Protein AF-A0A177QBX1-F1 (afdb_monomer_lite)

Foldseek 3Di:
DVVVVVVVPDDPVNVVVVVVVVQQVVLVVLLVVLLVLQVCCVPPDDVCCQPPVCVVVVHHSVLSVLSPLLSVPVVNNVVSNFAASDSLQSSLLSVQLVLLCVQQNDVRSVVVSVVVVVVHGRPDDNVNCPVVSVVSVVVSLLVVLVVVLVVVCVVLVADADDFDQLPWADELVCLLVNQYAWLFEEEEDDVVQLVVLPDPPRALQNLLVLRVLLSRHGDQRNHKRKYKYKAWPVSPVSSCSNCVSNPFAWDDKADDDDPDPDDDDRDGAIIMTMTIDYDDPVPPDPPVDDQDPDDNSSVVVSPVPTDPDYEYECDPGGDGRYNYYYSVVD

Sequence (330 aa):
MAHAVALKSKGIEYHIAEIQKAHNRVRESFFEFIWSMKVAKDDLGQDILGKELASVLAISPASLSRYLAIADCAPLMRRQKSLPPVLNTLYTLTQLHDLFRKAYGENGGLGKFNRVLQGVDKNTEADDLVSFVQEAKKRIASNAKKERERGLLDISGGQIASGDDGSALKPWKELIEGKDRFRTVFMNPDDRVLELINETSTSVNDVHDKYKIADLRTPSQTKTVQGFVYCSSEFIPAGRKLLEAAGFNYRDMFVPTTGTEGFEHIRREKVLLRGERGADQHVTLKVTEEIEPGEAGARSIAVVLGSEPRLYVFASEPIENWTCSNPDRS

pLDDT: mean 85.4, std 12.25, range [41.12, 98.12]

Radius of gyration: 32.28 Å; chains: 1; bounding box: 74×43×107 Å

Secondary structure (DSSP, 8-state):
-HHHHHGGG--HHHHHHHHHHHHHHHHHHHHHHHHHHHHHHHHH-HHHIIIIIHHHTT--HHHHHHHHHHHH-HHHHHTGGGS---HHHHHHHHHHHHHHHHHHHHHHHHHHHHHHHHS--TT--HHHHHHHHHHHHHHHHHHHHHHHHHHHHHHHT-EEPPPP-S-SBPPHHHHHHTTEEBSEEEE---HHHHHHHHSTT--HHHHHHHH-GGGGBPPTTSS-EEEEEEEEGGGHHHHHHHHHHTTPEEEEEE------SS----SS-EEEEEEEESS---------S-PPSSHHHHHHHHHHH--SSEEEET-SS--TTSEEE-TT--

Structure (mmCIF, N/CA/C/O backbone):
data_AF-A0A177QBX1-F1
#
_entry.id   AF-A0A177QBX1-F1
#
loop_
_atom_site.group_PDB
_atom_site.id
_atom_site.type_symbol
_atom_site.label_atom_id
_atom_site.label_alt_id
_atom_site.label_comp_id
_atom_site.label_asym_id
_atom_site.label_entity_id
_atom_site.label_seq_id
_atom_site.pdbx_PDB_ins_code
_atom_site.Cartn_x
_atom_site.Cartn_y
_atom_site.Cartn_z
_atom_site.occupancy
_atom_site.B_iso_or_equiv
_atom_site.auth_seq_id
_atom_site.auth_comp_id
_atom_site.auth_asym_id
_atom_site.auth_atom_id
_atom_site.pdbx_PDB_model_num
ATOM 1 N N . MET A 1 1 ? 15.765 16.594 -70.013 1.00 44.59 1 MET A N 1
ATOM 2 C CA . MET A 1 1 ? 14.369 16.093 -69.933 1.00 44.59 1 MET A CA 1
ATOM 3 C C . MET A 1 1 ? 14.257 14.577 -69.743 1.00 44.59 1 MET A C 1
ATOM 5 O O . MET A 1 1 ? 13.386 14.169 -68.990 1.00 44.59 1 MET A O 1
ATOM 9 N N . ALA A 1 2 ? 15.132 13.739 -70.319 1.00 44.28 2 ALA A N 1
ATOM 10 C CA . ALA A 1 2 ? 15.072 12.275 -70.150 1.00 44.28 2 ALA A CA 1
ATOM 11 C C . ALA A 1 2 ? 15.213 11.781 -68.688 1.00 44.28 2 ALA A C 1
ATOM 13 O O . ALA A 1 2 ? 14.602 10.786 -68.310 1.00 44.28 2 ALA A O 1
ATOM 14 N N . HIS A 1 3 ? 15.931 12.516 -67.829 1.00 41.12 3 HIS A N 1
ATOM 15 C CA . HIS A 1 3 ? 16.076 12.151 -66.412 1.00 41.12 3 HIS A CA 1
ATOM 16 C C . HIS A 1 3 ? 14.814 12.418 -65.567 1.00 41.12 3 HIS A C 1
ATOM 18 O O . HIS A 1 3 ? 14.577 11.724 -64.583 1.00 41.12 3 HIS A O 1
ATOM 24 N N . ALA A 1 4 ? 13.976 13.378 -65.979 1.00 43.78 4 ALA A N 1
ATOM 25 C CA . ALA A 1 4 ? 12.729 13.723 -65.291 1.00 43.78 4 ALA A CA 1
ATOM 26 C C . ALA A 1 4 ? 11.570 12.771 -65.648 1.00 43.78 4 ALA A C 1
ATOM 28 O O . ALA A 1 4 ? 10.640 12.610 -64.862 1.00 43.78 4 ALA A O 1
ATOM 29 N N . VAL A 1 5 ? 11.638 12.100 -66.805 1.00 47.16 5 VAL A N 1
ATOM 30 C CA . VAL A 1 5 ? 10.639 11.106 -67.241 1.00 47.16 5 VAL A CA 1
ATOM 31 C C . VAL A 1 5 ? 10.870 9.745 -66.568 1.00 47.16 5 VAL A C 1
ATOM 33 O O . VAL A 1 5 ? 9.910 9.061 -66.226 1.00 47.16 5 VAL A O 1
ATOM 36 N N . ALA A 1 6 ? 12.123 9.385 -66.263 1.00 48.56 6 ALA A N 1
ATOM 37 C CA . ALA A 1 6 ? 12.455 8.126 -65.586 1.00 48.56 6 ALA A CA 1
ATOM 38 C C . ALA A 1 6 ? 11.943 8.046 -64.130 1.00 48.56 6 ALA A C 1
ATOM 40 O O . ALA A 1 6 ? 11.630 6.959 -63.644 1.00 48.56 6 ALA A O 1
ATOM 41 N N . LEU A 1 7 ? 11.800 9.186 -63.444 1.00 50.06 7 LEU A N 1
ATOM 42 C CA . LEU A 1 7 ? 11.280 9.254 -62.070 1.00 50.06 7 LEU A CA 1
ATOM 43 C C . LEU A 1 7 ? 9.767 8.995 -61.972 1.00 50.06 7 LEU A C 1
ATOM 45 O O . LEU A 1 7 ? 9.311 8.548 -60.928 1.00 50.06 7 LEU A O 1
ATOM 49 N N . LYS A 1 8 ? 8.995 9.200 -63.051 1.00 53.50 8 LYS A N 1
ATOM 50 C CA . LYS A 1 8 ? 7.540 8.939 -63.079 1.00 53.50 8 LYS A CA 1
ATOM 51 C C . LYS A 1 8 ? 7.162 7.463 -63.286 1.00 53.50 8 LYS A C 1
ATOM 53 O O . LYS A 1 8 ? 5.979 7.149 -63.287 1.00 53.50 8 LYS A O 1
ATOM 58 N N . SER A 1 9 ? 8.137 6.567 -63.472 1.00 57.75 9 SER A N 1
ATOM 59 C CA . SER A 1 9 ? 7.902 5.148 -63.807 1.00 57.75 9 SER A CA 1
ATOM 60 C C . SER A 1 9 ? 8.009 4.178 -62.626 1.00 57.75 9 SER A C 1
ATOM 62 O O . SER A 1 9 ? 7.793 2.980 -62.794 1.00 57.75 9 SER A O 1
ATOM 64 N N . LYS A 1 10 ? 8.360 4.664 -61.431 1.00 69.00 10 LYS A N 1
ATOM 65 C CA . LYS A 1 10 ? 8.573 3.804 -60.266 1.00 69.00 10 LYS A CA 1
ATOM 66 C C . LYS A 1 10 ? 7.326 3.807 -59.390 1.00 69.00 10 LYS A C 1
ATOM 68 O O . LYS A 1 10 ? 6.923 4.844 -58.874 1.00 69.00 10 LYS A O 1
ATOM 73 N N . GLY A 1 11 ? 6.696 2.639 -59.266 1.00 82.12 11 GLY A N 1
ATOM 74 C CA . GLY A 1 11 ? 5.526 2.450 -58.411 1.00 82.12 11 GLY A CA 1
ATOM 75 C C . GLY A 1 11 ? 5.842 2.710 -56.936 1.00 82.12 11 GLY A C 1
ATOM 76 O O . GLY A 1 11 ? 7.002 2.699 -56.517 1.00 82.12 11 GLY A O 1
ATOM 77 N N . ILE A 1 12 ? 4.798 2.918 -56.134 1.00 87.38 12 ILE A N 1
ATOM 78 C CA . ILE A 1 12 ? 4.902 3.192 -54.693 1.00 87.38 12 ILE A CA 1
ATOM 79 C C . ILE A 1 12 ? 5.752 2.148 -53.945 1.00 87.38 12 ILE A C 1
ATOM 81 O O . ILE A 1 12 ? 6.527 2.505 -53.063 1.00 87.38 12 ILE A O 1
ATOM 85 N N . GLU A 1 13 ? 5.698 0.881 -54.360 1.00 89.81 13 GLU A N 1
ATOM 86 C CA . GLU A 1 13 ? 6.468 -0.230 -53.785 1.00 89.81 13 GLU A CA 1
ATOM 87 C C . GLU A 1 13 ? 7.985 -0.032 -53.899 1.00 89.81 13 GLU A C 1
ATOM 89 O O . GLU A 1 13 ? 8.716 -0.278 -52.939 1.00 89.81 13 GLU A O 1
ATOM 94 N N . TYR A 1 14 ? 8.467 0.481 -55.037 1.00 89.50 14 TYR A N 1
ATOM 95 C CA . TYR A 1 14 ? 9.886 0.795 -55.220 1.00 89.50 14 TYR A CA 1
ATOM 96 C C . TYR A 1 14 ? 10.333 1.880 -54.234 1.00 89.50 14 TYR A C 1
ATOM 98 O O . TYR A 1 14 ? 11.388 1.773 -53.608 1.00 89.50 14 TYR A O 1
ATOM 106 N N . HIS A 1 15 ? 9.524 2.932 -54.085 1.00 88.81 15 HIS A N 1
ATOM 107 C CA . HIS A 1 15 ? 9.833 4.029 -53.174 1.00 88.81 15 HIS A CA 1
ATOM 108 C C . HIS A 1 15 ? 9.795 3.577 -51.710 1.00 88.81 15 HIS A C 1
ATOM 110 O O . HIS A 1 15 ? 10.691 3.935 -50.949 1.00 88.81 15 HIS A O 1
ATOM 116 N N . ILE A 1 16 ? 8.829 2.733 -51.332 1.00 88.25 16 ILE A N 1
ATOM 117 C CA . ILE A 1 16 ? 8.772 2.106 -50.004 1.00 88.25 16 ILE A CA 1
ATOM 118 C C . ILE A 1 16 ? 10.047 1.295 -49.738 1.00 88.25 16 ILE A C 1
ATOM 120 O O . ILE A 1 16 ? 10.660 1.462 -48.682 1.00 88.25 16 ILE A O 1
ATOM 124 N N . ALA A 1 17 ? 10.484 0.465 -50.689 1.00 90.06 17 ALA A N 1
ATOM 125 C CA . ALA A 1 17 ? 11.682 -0.358 -50.534 1.00 90.06 17 ALA A CA 1
ATOM 126 C C . ALA A 1 17 ? 12.957 0.487 -50.345 1.00 90.06 17 ALA A C 1
ATOM 128 O O . ALA A 1 17 ? 13.764 0.207 -49.455 1.00 90.06 17 ALA A O 1
ATOM 129 N N . GLU A 1 18 ? 13.125 1.557 -51.128 1.00 92.75 18 GLU A N 1
ATOM 130 C CA . GLU A 1 18 ? 14.277 2.458 -50.991 1.00 92.75 18 GLU A CA 1
ATOM 131 C C . GLU A 1 18 ? 14.256 3.232 -49.662 1.00 92.75 18 GLU A C 1
ATOM 133 O O . GLU A 1 18 ? 15.298 3.363 -49.013 1.00 92.75 18 GLU A O 1
ATOM 138 N N . ILE A 1 19 ? 13.079 3.672 -49.200 1.00 89.06 19 ILE A N 1
ATOM 139 C CA . ILE A 1 19 ? 12.918 4.318 -47.886 1.00 89.06 19 ILE A CA 1
ATOM 140 C C . ILE A 1 19 ? 13.274 3.342 -46.759 1.00 89.06 19 ILE A C 1
ATOM 142 O O . ILE A 1 19 ? 14.053 3.684 -45.869 1.00 89.06 19 ILE A O 1
ATOM 146 N N . GLN A 1 20 ? 12.771 2.106 -46.804 1.00 88.00 20 GLN A N 1
ATOM 147 C CA . GLN A 1 20 ? 13.086 1.078 -45.807 1.00 88.00 20 GLN A CA 1
ATOM 148 C C . GLN A 1 20 ? 14.583 0.749 -45.773 1.00 88.00 20 GLN A C 1
ATOM 150 O O . GLN A 1 20 ? 15.160 0.557 -44.699 1.00 88.00 20 GLN A O 1
ATOM 155 N N . LYS A 1 21 ? 15.236 0.717 -46.939 1.00 90.44 21 LYS A N 1
ATOM 156 C CA . LYS A 1 21 ? 16.683 0.510 -47.055 1.00 90.44 21 LYS A CA 1
ATOM 157 C C . LYS A 1 21 ? 17.470 1.658 -46.425 1.00 90.44 21 LYS A C 1
ATOM 159 O O . LYS A 1 21 ? 18.395 1.397 -45.658 1.00 90.44 21 LYS A O 1
ATOM 164 N N . ALA A 1 22 ? 17.094 2.906 -46.705 1.00 89.88 22 ALA A N 1
ATOM 165 C CA . ALA A 1 22 ? 17.707 4.077 -46.082 1.00 89.88 22 ALA A CA 1
ATOM 166 C C . ALA A 1 22 ? 17.519 4.065 -44.555 1.00 89.88 22 ALA A C 1
ATOM 168 O O . ALA A 1 22 ? 18.485 4.236 -43.814 1.00 89.88 22 ALA A O 1
ATOM 169 N N . HIS A 1 23 ? 16.309 3.762 -44.084 1.00 86.00 23 HIS A N 1
ATOM 170 C CA . HIS A 1 23 ? 15.996 3.665 -42.660 1.00 86.00 23 HIS A CA 1
ATOM 171 C C . HIS A 1 23 ? 16.823 2.580 -41.944 1.00 86.00 23 HIS A C 1
ATOM 173 O O . HIS A 1 23 ? 17.357 2.804 -40.858 1.00 86.00 23 HIS A O 1
ATOM 179 N N . ASN A 1 24 ? 16.997 1.408 -42.567 1.00 88.12 24 ASN A N 1
ATOM 180 C CA . ASN A 1 24 ? 17.832 0.343 -42.007 1.00 88.12 24 ASN A CA 1
ATOM 181 C C . ASN A 1 24 ? 19.307 0.757 -41.885 1.00 88.12 24 ASN A C 1
ATOM 183 O O . ASN A 1 24 ? 19.911 0.452 -40.858 1.00 88.12 24 ASN A O 1
ATOM 187 N N . ARG A 1 25 ? 19.857 1.485 -42.871 1.00 91.25 25 ARG A N 1
ATOM 188 C CA . ARG A 1 25 ? 21.234 2.011 -42.808 1.00 91.25 25 ARG A CA 1
ATOM 189 C C . ARG A 1 25 ? 21.417 2.988 -41.653 1.00 91.25 25 ARG A C 1
ATOM 191 O O . ARG A 1 25 ? 22.370 2.847 -40.903 1.00 91.25 25 ARG A O 1
ATOM 198 N N . VAL A 1 26 ? 20.483 3.927 -41.471 1.00 89.56 26 VAL A N 1
ATOM 199 C CA . VAL A 1 26 ? 20.520 4.883 -40.346 1.00 89.56 26 VAL A CA 1
ATOM 200 C C . VAL A 1 26 ? 20.612 4.141 -39.015 1.00 89.56 26 VAL A C 1
ATOM 202 O O . VAL A 1 26 ? 21.429 4.479 -38.164 1.00 89.56 26 VAL A O 1
ATOM 205 N N . ARG A 1 27 ? 19.812 3.086 -38.850 1.00 89.19 27 ARG A N 1
ATOM 206 C CA . ARG A 1 27 ? 19.834 2.270 -37.637 1.00 89.19 27 ARG A CA 1
ATOM 207 C C . ARG A 1 27 ? 21.148 1.513 -37.452 1.00 89.19 27 ARG A C 1
ATOM 209 O O . ARG A 1 27 ? 21.655 1.469 -36.337 1.00 89.19 27 ARG A O 1
ATOM 216 N N . GLU A 1 28 ? 21.673 0.890 -38.503 1.00 92.25 28 GLU A N 1
ATOM 217 C CA . GLU A 1 28 ? 22.957 0.180 -38.440 1.00 92.25 28 GLU A CA 1
ATOM 218 C C . GLU A 1 28 ? 24.086 1.132 -38.038 1.00 92.25 28 GLU A C 1
ATOM 220 O O . GLU A 1 28 ? 24.771 0.863 -37.053 1.00 92.25 28 GLU A O 1
ATOM 225 N N . SER A 1 29 ? 24.184 2.290 -38.697 1.00 93.88 29 SER A N 1
ATOM 226 C CA . SER A 1 29 ? 25.160 3.330 -38.359 1.00 93.88 29 SER A CA 1
ATOM 227 C C . SER A 1 29 ? 24.984 3.861 -36.935 1.00 93.88 29 SER A C 1
ATOM 229 O O . SER A 1 29 ? 25.966 4.130 -36.251 1.00 93.88 29 SER A O 1
ATOM 231 N N . PHE A 1 30 ? 23.747 3.979 -36.447 1.00 94.44 30 PHE A N 1
ATOM 232 C CA . PHE A 1 30 ? 23.481 4.404 -35.074 1.00 94.44 30 PHE A CA 1
ATOM 233 C C . PHE A 1 30 ? 24.031 3.410 -34.035 1.00 94.44 30 PHE A C 1
ATOM 235 O O . PHE A 1 30 ? 24.655 3.817 -33.057 1.00 94.44 30 PHE A O 1
ATOM 242 N N . PHE A 1 31 ? 23.844 2.104 -34.235 1.00 94.62 31 PHE A N 1
ATOM 243 C CA . PHE A 1 31 ? 24.393 1.099 -33.315 1.00 94.62 31 PHE A CA 1
ATOM 244 C C . PHE A 1 31 ? 25.907 0.908 -33.472 1.00 94.62 31 PHE A C 1
ATOM 246 O O . PHE A 1 31 ? 26.594 0.678 -32.478 1.00 94.62 31 PHE A O 1
ATOM 253 N N . GLU A 1 32 ? 26.444 1.058 -34.683 1.00 95.19 32 GLU A N 1
ATOM 254 C CA . GLU A 1 32 ? 27.890 1.093 -34.935 1.00 95.19 32 GLU A CA 1
ATOM 255 C C . GLU A 1 32 ? 28.560 2.264 -34.203 1.00 95.19 32 GLU A C 1
ATOM 257 O O . GLU A 1 32 ? 29.618 2.107 -33.590 1.00 95.19 32 GLU A O 1
ATOM 262 N N . PHE A 1 33 ? 27.898 3.421 -34.182 1.00 93.38 33 PHE A N 1
ATOM 263 C CA . PHE A 1 33 ? 28.335 4.588 -33.428 1.00 93.38 33 PHE A CA 1
ATOM 264 C C . PHE A 1 33 ? 28.384 4.316 -31.916 1.00 93.38 33 PHE A C 1
ATOM 266 O O . PHE A 1 33 ? 29.396 4.591 -31.271 1.00 93.38 33 PHE A O 1
ATOM 273 N N . ILE A 1 34 ? 27.344 3.688 -31.355 1.00 93.75 34 ILE A N 1
ATOM 274 C CA . ILE A 1 34 ? 27.321 3.258 -29.944 1.00 93.75 34 ILE A CA 1
ATOM 275 C C . ILE A 1 34 ? 28.449 2.266 -29.644 1.00 93.75 34 ILE A C 1
ATOM 277 O O . ILE A 1 34 ? 29.115 2.372 -28.614 1.00 93.75 34 ILE A O 1
ATOM 281 N N . TRP A 1 35 ? 28.681 1.303 -30.537 1.00 93.44 35 TRP A N 1
ATOM 282 C CA . TRP A 1 35 ? 29.758 0.329 -30.379 1.00 93.44 35 TRP A CA 1
ATOM 283 C C . TRP A 1 35 ? 31.136 0.996 -30.389 1.00 93.44 35 TRP A C 1
ATOM 285 O O . TRP A 1 35 ? 31.967 0.709 -29.532 1.00 93.44 35 TRP A O 1
ATOM 295 N N . SER A 1 36 ? 31.351 1.944 -31.297 1.00 92.12 36 SER A N 1
ATOM 296 C CA . SER A 1 36 ? 32.599 2.709 -31.387 1.00 92.12 36 SER A CA 1
ATOM 297 C C . SER A 1 36 ? 32.874 3.499 -30.106 1.00 92.12 36 SER A C 1
ATOM 299 O O . SER A 1 36 ? 34.006 3.532 -29.631 1.00 92.12 36 SER A O 1
ATOM 301 N N . MET A 1 37 ? 31.833 4.068 -29.487 1.00 88.69 37 MET A N 1
ATOM 302 C CA . MET A 1 37 ? 31.960 4.723 -28.181 1.00 88.69 37 MET A CA 1
ATOM 303 C C . MET A 1 37 ? 32.363 3.755 -27.069 1.00 88.69 37 MET A C 1
ATOM 305 O O . MET A 1 37 ? 33.125 4.135 -26.183 1.00 88.69 37 MET A O 1
ATOM 309 N N . LYS A 1 38 ? 31.869 2.514 -27.105 1.00 89.06 38 LYS A N 1
ATOM 310 C CA . LYS A 1 38 ? 32.265 1.479 -26.146 1.00 89.06 38 LYS A CA 1
ATOM 311 C C . LYS A 1 38 ? 33.730 1.102 -26.289 1.00 89.06 38 LYS A C 1
ATOM 313 O O . LYS A 1 38 ? 34.435 1.087 -25.293 1.00 89.06 38 LYS A O 1
ATOM 318 N N . VAL A 1 39 ? 34.178 0.853 -27.517 1.00 90.44 39 VAL A N 1
ATOM 319 C CA . VAL A 1 39 ? 35.585 0.539 -27.801 1.00 90.44 39 VAL A CA 1
ATOM 320 C C . VAL A 1 39 ? 36.479 1.682 -27.323 1.00 90.44 39 VAL A C 1
ATOM 322 O O . VAL A 1 39 ? 37.402 1.454 -26.554 1.00 90.44 39 VAL A O 1
ATOM 325 N N . ALA A 1 40 ? 36.127 2.929 -27.655 1.00 87.06 40 ALA A N 1
ATOM 326 C CA . ALA A 1 40 ? 36.855 4.097 -27.164 1.00 87.06 40 ALA A CA 1
ATOM 327 C C . ALA A 1 40 ? 36.881 4.172 -25.626 1.00 87.06 40 ALA A C 1
ATOM 329 O O . ALA A 1 40 ? 37.909 4.515 -25.048 1.00 87.06 40 ALA A O 1
ATOM 330 N N . LYS A 1 41 ? 35.769 3.837 -24.955 1.00 85.81 41 LYS A N 1
ATOM 331 C CA . LYS A 1 41 ? 35.694 3.759 -23.488 1.00 85.81 41 LYS A CA 1
ATOM 332 C C . LYS A 1 41 ? 36.648 2.721 -22.909 1.00 85.81 41 LYS A C 1
ATOM 334 O O . LYS A 1 41 ? 37.334 3.021 -21.931 1.00 85.81 41 LYS A O 1
ATOM 339 N N . ASP A 1 42 ? 36.652 1.530 -23.491 1.00 85.81 42 ASP A N 1
ATOM 340 C CA . ASP A 1 42 ? 37.451 0.400 -23.029 1.00 85.81 42 ASP A CA 1
ATOM 341 C C . ASP A 1 42 ? 38.957 0.649 -23.264 1.00 85.81 42 ASP A C 1
ATOM 343 O O . ASP A 1 42 ? 39.766 0.289 -22.410 1.00 85.81 42 ASP A O 1
ATOM 347 N N . ASP A 1 43 ? 39.323 1.344 -24.349 1.00 85.94 43 ASP A N 1
ATOM 348 C CA . ASP A 1 43 ? 40.716 1.631 -24.722 1.00 85.94 43 ASP A CA 1
ATOM 349 C C . ASP A 1 43 ? 41.328 2.844 -23.990 1.00 85.94 43 ASP A C 1
ATOM 351 O O . ASP A 1 43 ? 42.520 2.843 -23.681 1.00 85.94 43 ASP A O 1
ATOM 355 N N . LEU A 1 44 ? 40.545 3.900 -23.725 1.00 81.25 44 LEU A N 1
ATOM 356 C CA . LEU A 1 44 ? 41.062 5.189 -23.222 1.00 81.25 44 LEU A CA 1
ATOM 357 C C . LEU A 1 44 ? 40.875 5.400 -21.707 1.00 81.25 44 LEU A C 1
ATOM 359 O O . LEU A 1 44 ? 41.489 6.301 -21.136 1.00 81.25 44 LEU A O 1
ATOM 363 N N . GLY A 1 45 ? 40.036 4.600 -21.041 1.00 68.69 45 GLY A N 1
ATOM 364 C CA . GLY A 1 45 ? 39.729 4.755 -19.613 1.00 68.69 45 GLY A CA 1
ATOM 365 C C . GLY A 1 45 ? 38.803 5.943 -19.286 1.00 68.69 45 GLY A C 1
ATOM 366 O O . GLY A 1 45 ? 38.649 6.891 -20.055 1.00 68.69 45 GLY A O 1
ATOM 367 N N . GLN A 1 46 ? 38.130 5.902 -18.126 1.00 66.56 46 GLN A N 1
ATOM 368 C CA . GLN A 1 46 ? 37.025 6.832 -17.816 1.00 66.56 46 GLN A CA 1
ATOM 369 C C . GLN A 1 46 ? 37.431 8.311 -17.687 1.00 66.56 46 GLN A C 1
ATOM 371 O O . GLN A 1 46 ? 36.625 9.183 -18.020 1.00 66.56 46 GLN A O 1
ATOM 376 N N . ASP A 1 47 ? 38.655 8.599 -17.241 1.00 64.38 47 ASP A N 1
ATOM 377 C CA . ASP A 1 47 ? 39.099 9.967 -16.941 1.00 64.38 47 ASP A CA 1
ATOM 378 C C . ASP A 1 47 ? 39.292 10.827 -18.205 1.00 64.38 47 ASP A C 1
ATOM 380 O O . ASP A 1 47 ? 39.026 12.030 -18.182 1.00 64.38 47 ASP A O 1
ATOM 384 N N . ILE A 1 48 ? 39.670 10.207 -19.331 1.00 65.75 48 ILE A N 1
ATOM 385 C CA . ILE A 1 48 ? 39.880 10.879 -20.627 1.00 65.75 48 ILE A CA 1
ATOM 386 C C . ILE A 1 48 ? 38.541 11.076 -21.365 1.00 65.75 48 ILE A C 1
ATOM 388 O O . ILE A 1 48 ? 38.292 12.119 -21.979 1.00 65.75 48 ILE A O 1
ATOM 392 N N . LEU A 1 49 ? 37.611 10.119 -21.247 1.00 63.91 49 LEU A N 1
ATOM 393 C CA . LEU A 1 49 ? 36.333 10.165 -21.970 1.00 63.91 49 LEU A CA 1
ATOM 394 C C . LEU A 1 49 ? 35.413 11.316 -21.562 1.00 63.91 49 LEU A C 1
ATOM 396 O O . LEU A 1 49 ? 34.725 11.882 -22.412 1.00 63.91 49 LEU A O 1
ATOM 400 N N . GLY A 1 50 ? 35.351 11.643 -20.271 1.00 60.31 50 GLY A N 1
ATOM 401 C CA . GLY A 1 50 ? 34.332 12.562 -19.758 1.00 60.31 50 GLY A CA 1
ATOM 402 C C . GLY A 1 50 ? 34.476 14.007 -20.248 1.00 60.31 50 GLY A C 1
ATOM 403 O O . GLY A 1 50 ? 33.468 14.697 -20.405 1.00 60.31 50 GLY A O 1
ATOM 404 N N . LYS A 1 51 ? 35.711 14.472 -20.491 1.00 63.81 51 LYS A N 1
ATOM 405 C CA . LYS A 1 51 ? 36.004 15.874 -20.843 1.00 63.81 51 LYS A CA 1
ATOM 406 C C . LYS A 1 51 ? 36.506 16.056 -22.274 1.00 63.81 51 LYS A C 1
ATOM 408 O O . LYS A 1 51 ? 36.092 17.011 -22.926 1.00 63.81 51 LYS A O 1
ATOM 413 N N . GLU A 1 52 ? 37.348 15.156 -22.776 1.00 75.56 52 GLU A N 1
ATOM 414 C CA . GLU A 1 52 ? 37.977 15.327 -24.092 1.00 75.56 52 GLU A CA 1
ATOM 415 C C . GLU A 1 52 ? 37.126 14.725 -25.212 1.00 75.56 52 GLU A C 1
ATOM 417 O O . GLU A 1 52 ? 36.820 15.413 -26.186 1.00 75.56 52 GLU A O 1
ATOM 422 N N . LEU A 1 53 ? 36.641 13.488 -25.048 1.00 77.06 53 LEU A N 1
ATOM 423 C CA . LEU A 1 53 ? 35.868 12.806 -26.093 1.00 77.06 53 LEU A CA 1
ATOM 424 C C . LEU A 1 53 ? 34.521 13.492 -26.372 1.00 77.06 53 LEU A C 1
ATOM 426 O O . LEU A 1 53 ? 34.137 13.650 -27.529 1.00 77.06 53 LEU A O 1
ATOM 430 N N . ALA A 1 54 ? 33.816 13.944 -25.330 1.00 79.81 54 ALA A N 1
ATOM 431 C CA . ALA A 1 54 ? 32.567 14.697 -25.480 1.00 79.81 54 ALA A CA 1
ATOM 432 C C . ALA A 1 54 ? 32.772 15.989 -26.296 1.00 79.81 54 ALA A C 1
ATOM 434 O O . ALA A 1 54 ? 32.000 16.281 -27.210 1.00 79.81 54 ALA A O 1
ATOM 435 N N . SER A 1 55 ? 33.850 16.722 -25.996 1.00 81.12 55 SER A N 1
ATOM 436 C CA . SER A 1 55 ? 34.217 17.962 -26.686 1.00 81.12 55 SER A CA 1
ATOM 437 C C . SER A 1 55 ? 34.571 17.711 -28.156 1.00 81.12 55 SER A C 1
ATOM 439 O O . SER A 1 55 ? 34.001 18.343 -29.043 1.00 81.12 55 SER A O 1
ATOM 441 N N . VAL A 1 56 ? 35.440 16.729 -28.428 1.00 84.00 56 VAL A N 1
ATOM 442 C CA . VAL A 1 56 ? 35.904 16.393 -29.787 1.00 84.00 56 VAL A CA 1
ATOM 443 C C . VAL A 1 56 ? 34.770 15.871 -30.671 1.00 84.00 56 VAL A C 1
ATOM 445 O O . VAL A 1 56 ? 34.705 16.210 -31.850 1.00 84.00 56 VAL A O 1
ATOM 448 N N . LEU A 1 57 ? 33.851 15.079 -30.114 1.00 84.56 57 LEU A N 1
ATOM 449 C CA . LEU A 1 57 ? 32.693 14.566 -30.850 1.00 84.56 57 LEU A CA 1
ATOM 450 C C . LEU A 1 57 ? 31.553 15.588 -30.984 1.00 84.56 57 LEU A C 1
ATOM 452 O O . LEU A 1 57 ? 30.557 15.284 -31.638 1.00 84.56 57 LEU A O 1
ATOM 456 N N . ALA A 1 58 ? 31.674 16.773 -30.373 1.00 87.75 58 ALA A N 1
ATOM 457 C CA . ALA A 1 58 ? 30.616 17.780 -30.282 1.00 87.75 58 ALA A CA 1
ATOM 458 C C . ALA A 1 58 ? 29.304 17.235 -29.673 1.00 87.75 58 ALA A C 1
ATOM 460 O O . ALA A 1 58 ? 28.199 17.558 -30.113 1.00 87.75 58 ALA A O 1
ATOM 461 N N . ILE A 1 59 ? 29.417 16.397 -28.637 1.00 88.50 59 ILE A N 1
ATOM 462 C CA . ILE A 1 59 ? 28.287 15.780 -27.927 1.00 88.50 59 ILE A CA 1
ATOM 463 C C . ILE A 1 59 ? 28.312 16.238 -26.474 1.00 88.50 59 ILE A C 1
ATOM 465 O O . ILE A 1 59 ? 29.364 16.336 -25.851 1.00 88.50 59 ILE A O 1
ATOM 469 N N . SER A 1 60 ? 27.142 16.488 -25.886 1.00 88.69 60 SER A N 1
ATOM 470 C CA . SER A 1 60 ? 27.088 16.830 -24.464 1.00 88.69 60 SER A CA 1
ATOM 471 C C . SER A 1 60 ? 27.580 15.657 -23.592 1.00 88.69 60 SER A C 1
ATOM 473 O O . SER A 1 60 ? 27.278 14.497 -23.895 1.00 88.69 60 SER A O 1
ATOM 475 N N . PRO A 1 61 ? 28.254 15.917 -22.455 1.00 85.94 61 PRO A N 1
ATOM 476 C CA . PRO A 1 61 ? 28.655 14.859 -21.521 1.00 85.94 61 PRO A CA 1
ATOM 477 C C . PRO A 1 61 ? 27.481 13.979 -21.059 1.00 85.94 61 PRO A C 1
ATOM 479 O O . PRO A 1 61 ? 27.627 12.772 -20.855 1.00 85.94 61 PRO A O 1
ATOM 482 N N . ALA A 1 62 ? 26.286 14.570 -20.949 1.00 88.69 62 ALA A N 1
ATOM 483 C CA . ALA A 1 62 ? 25.057 13.854 -20.626 1.00 88.69 62 ALA A CA 1
ATOM 484 C C . ALA A 1 62 ? 24.662 12.855 -21.727 1.00 88.69 62 ALA A C 1
ATOM 486 O O . ALA A 1 62 ? 24.345 11.707 -21.421 1.00 88.69 62 ALA A O 1
ATOM 487 N N . SER A 1 63 ? 24.701 13.258 -23.000 1.00 90.75 63 SER A N 1
ATOM 488 C CA . SER A 1 63 ? 24.402 12.364 -24.124 1.00 90.75 63 SER A CA 1
ATOM 489 C C . SER A 1 63 ? 25.455 11.267 -24.271 1.00 90.75 63 SER A C 1
ATOM 491 O O . SER A 1 63 ? 25.086 10.108 -24.453 1.00 90.75 63 SER A O 1
ATOM 493 N N . LEU A 1 64 ? 26.743 11.596 -24.110 1.00 89.38 64 LEU A N 1
ATOM 494 C CA . LEU A 1 64 ? 27.823 10.604 -24.091 1.00 89.38 64 LEU A CA 1
ATOM 495 C C . LEU A 1 64 ? 27.584 9.552 -22.998 1.00 89.38 64 LEU A C 1
ATOM 497 O O . LEU A 1 64 ? 27.623 8.355 -23.272 1.00 89.38 64 LEU A O 1
ATOM 501 N N . SER A 1 65 ? 27.234 9.987 -21.785 1.00 89.75 65 SER A N 1
ATOM 502 C CA . SER A 1 65 ? 26.921 9.076 -20.675 1.00 89.75 65 SER A CA 1
ATOM 503 C C . SER A 1 65 ? 25.760 8.128 -21.003 1.00 89.75 65 SER A C 1
ATOM 505 O O . SER A 1 65 ? 25.806 6.951 -20.648 1.00 89.75 65 SER A O 1
ATOM 507 N N . ARG A 1 66 ? 24.726 8.607 -21.712 1.00 94.44 66 ARG A N 1
ATOM 508 C CA . ARG A 1 66 ? 23.601 7.764 -22.156 1.00 94.44 66 ARG A CA 1
ATOM 509 C C . ARG A 1 66 ? 24.035 6.733 -23.191 1.00 94.44 66 ARG A C 1
ATOM 511 O O . ARG A 1 66 ? 23.662 5.572 -23.061 1.00 94.44 66 ARG A O 1
ATOM 518 N N . TYR A 1 67 ? 24.824 7.134 -24.188 1.00 94.00 67 TYR A N 1
ATOM 519 C CA . TYR A 1 67 ? 25.342 6.206 -25.193 1.00 94.00 67 TYR A CA 1
ATOM 520 C C . TYR A 1 67 ? 26.192 5.099 -24.565 1.00 94.00 67 TYR A C 1
ATOM 522 O O . TYR A 1 67 ? 25.981 3.928 -24.870 1.00 94.00 67 TYR A O 1
ATOM 530 N N . LEU A 1 68 ? 27.084 5.447 -23.634 1.00 91.81 68 LEU A N 1
ATOM 531 C CA . LEU A 1 68 ? 27.904 4.467 -22.919 1.00 91.81 68 LEU A CA 1
ATOM 532 C C . LEU A 1 68 ? 27.052 3.517 -22.068 1.00 91.81 68 LEU A C 1
ATOM 534 O O . LEU A 1 68 ? 27.253 2.308 -22.126 1.00 91.81 68 LEU A O 1
ATOM 538 N N . ALA A 1 69 ? 26.042 4.032 -21.359 1.00 94.00 69 ALA A N 1
ATOM 539 C CA . ALA A 1 69 ? 25.110 3.195 -20.602 1.00 94.00 69 ALA A CA 1
ATOM 540 C C . ALA A 1 69 ? 24.353 2.195 -21.499 1.00 94.00 69 ALA A C 1
ATOM 542 O O . ALA A 1 69 ? 24.145 1.043 -21.112 1.00 94.00 69 ALA A O 1
ATOM 543 N N . ILE A 1 70 ? 23.968 2.605 -22.714 1.00 96.06 70 ILE A N 1
ATOM 544 C CA . ILE A 1 70 ? 23.366 1.705 -23.711 1.00 96.06 70 ILE A CA 1
ATOM 545 C C . ILE A 1 70 ? 24.376 0.651 -24.164 1.00 96.06 70 ILE A C 1
ATOM 547 O O . ILE A 1 70 ? 24.037 -0.532 -24.207 1.00 96.06 70 ILE A O 1
ATOM 551 N N . ALA A 1 71 ? 25.613 1.055 -24.445 1.00 94.00 71 ALA A N 1
ATOM 552 C CA . ALA A 1 71 ? 26.654 0.151 -24.918 1.00 94.00 71 ALA A CA 1
ATOM 553 C C . ALA A 1 71 ? 27.078 -0.901 -23.872 1.00 94.00 71 ALA A C 1
ATOM 555 O O . ALA A 1 71 ? 27.421 -2.043 -24.211 1.00 94.00 71 ALA A O 1
ATOM 556 N N . ASP A 1 72 ? 27.018 -0.543 -22.589 1.00 92.81 72 ASP A N 1
ATOM 557 C CA . ASP A 1 72 ? 27.256 -1.450 -21.464 1.00 92.81 72 ASP A CA 1
ATOM 558 C C . ASP A 1 72 ? 26.074 -2.413 -21.227 1.00 92.81 72 ASP A C 1
ATOM 560 O O . ASP A 1 72 ? 26.237 -3.484 -20.635 1.00 92.81 72 ASP A O 1
ATOM 564 N N . CYS A 1 73 ? 24.878 -2.092 -21.728 1.00 94.56 73 CYS A N 1
ATOM 565 C CA . CYS A 1 73 ? 23.685 -2.917 -21.565 1.00 94.56 73 CYS A CA 1
ATOM 566 C C . CYS A 1 73 ? 23.659 -4.082 -22.570 1.00 94.56 73 CYS A C 1
ATOM 568 O O . CYS A 1 73 ? 23.023 -4.030 -23.627 1.00 94.56 73 CYS A O 1
ATOM 570 N N . ALA A 1 74 ? 24.325 -5.186 -22.218 1.00 92.50 74 ALA A N 1
ATOM 571 C CA . ALA A 1 74 ? 24.429 -6.371 -23.075 1.00 92.50 74 ALA A CA 1
ATOM 572 C C . ALA A 1 74 ? 23.081 -6.900 -23.627 1.00 92.50 74 ALA A C 1
ATOM 574 O O . ALA A 1 74 ? 23.039 -7.247 -24.811 1.00 92.50 74 ALA A O 1
ATOM 575 N N . PRO A 1 75 ? 21.972 -6.954 -22.858 1.00 92.69 75 PRO A N 1
ATOM 576 C CA . PRO A 1 75 ? 20.680 -7.392 -23.391 1.00 92.69 75 PRO A CA 1
ATOM 577 C C . PRO A 1 75 ? 20.144 -6.512 -24.532 1.00 92.69 75 PRO A C 1
ATOM 579 O O . PRO A 1 75 ? 19.575 -7.042 -25.488 1.00 92.69 75 PRO A O 1
ATOM 582 N N . LEU A 1 76 ? 20.361 -5.191 -24.471 1.00 93.56 76 LEU A N 1
ATOM 583 C CA . LEU A 1 76 ? 19.981 -4.273 -25.548 1.00 93.56 76 LEU A CA 1
ATOM 584 C C . LEU A 1 76 ? 20.869 -4.464 -26.773 1.00 93.56 76 LEU A C 1
ATOM 586 O O . LEU A 1 76 ? 20.358 -4.662 -27.875 1.00 93.56 76 LEU A O 1
ATOM 590 N N . MET A 1 77 ? 22.189 -4.497 -26.575 1.00 93.12 77 MET A N 1
ATOM 591 C CA . MET A 1 77 ? 23.145 -4.655 -27.674 1.00 93.12 77 MET A CA 1
ATOM 592 C C . MET A 1 77 ? 22.937 -5.973 -28.438 1.00 93.12 77 MET A C 1
ATOM 594 O O . MET A 1 77 ? 22.987 -5.995 -29.666 1.00 93.12 77 MET A O 1
ATOM 598 N N . ARG A 1 78 ? 22.580 -7.069 -27.750 1.00 92.25 78 ARG A N 1
ATOM 599 C CA . ARG A 1 78 ? 22.235 -8.353 -28.398 1.00 92.25 78 ARG A CA 1
ATOM 600 C C . ARG A 1 78 ? 20.987 -8.279 -29.284 1.00 92.25 78 ARG A C 1
ATOM 602 O O . ARG A 1 78 ? 20.850 -9.085 -30.201 1.00 92.25 78 ARG A O 1
ATOM 609 N N . ARG A 1 79 ? 20.075 -7.336 -29.028 1.00 90.19 79 ARG A N 1
ATOM 610 C CA . ARG A 1 79 ? 18.810 -7.167 -29.766 1.00 90.19 79 ARG A CA 1
ATOM 611 C C . ARG A 1 79 ? 18.766 -5.915 -30.641 1.00 90.19 79 ARG A C 1
ATOM 613 O O . ARG A 1 79 ? 17.704 -5.586 -31.158 1.00 90.19 79 ARG A O 1
ATOM 620 N N . GLN A 1 80 ? 19.904 -5.278 -30.913 1.00 90.94 80 GLN A N 1
ATOM 621 C CA . GLN A 1 80 ? 19.994 -4.052 -31.720 1.00 90.94 80 GLN A CA 1
ATOM 622 C C . GLN A 1 80 ? 19.230 -4.095 -33.061 1.00 90.94 80 GLN A C 1
ATOM 624 O O . GLN A 1 80 ? 18.656 -3.101 -33.495 1.00 90.94 80 GLN A O 1
ATOM 629 N N . LYS A 1 81 ? 19.124 -5.270 -33.702 1.00 88.81 81 LYS A N 1
ATOM 630 C CA . LYS A 1 81 ? 18.395 -5.441 -34.974 1.00 88.81 81 LYS A CA 1
ATOM 631 C C . LYS A 1 81 ? 16.879 -5.218 -34.870 1.00 88.81 81 LYS A C 1
ATOM 633 O O . LYS A 1 81 ? 16.252 -4.925 -35.892 1.00 88.81 81 LYS A O 1
ATOM 638 N N . SER A 1 82 ? 16.283 -5.383 -33.689 1.00 87.81 82 SER A N 1
ATOM 639 C CA . SER A 1 82 ? 14.838 -5.226 -33.460 1.00 87.81 82 SER A CA 1
ATOM 640 C C . SER A 1 82 ? 14.468 -3.937 -32.731 1.00 87.81 82 SER A C 1
ATOM 642 O O . SER A 1 82 ? 13.285 -3.682 -32.558 1.00 87.81 82 SER A O 1
ATOM 644 N N . LEU A 1 83 ? 15.453 -3.150 -32.301 1.00 91.50 83 LEU A N 1
ATOM 645 C CA . LEU A 1 83 ? 15.246 -1.982 -31.450 1.00 91.50 83 LEU A CA 1
ATOM 646 C C . LEU A 1 83 ? 15.215 -0.670 -32.253 1.00 91.50 83 LEU A C 1
ATOM 648 O O . LEU A 1 83 ? 15.770 -0.616 -33.360 1.00 91.50 83 LEU A O 1
ATOM 652 N N . PRO A 1 84 ? 14.584 0.385 -31.707 1.00 91.25 84 PRO A N 1
ATOM 653 C CA . PRO A 1 84 ? 14.543 1.694 -32.341 1.00 91.25 84 PRO A CA 1
ATOM 654 C C . PRO A 1 84 ? 15.916 2.384 -32.210 1.00 91.25 84 PRO A C 1
ATOM 656 O O . PRO A 1 84 ? 16.508 2.350 -31.127 1.00 91.25 84 PRO A O 1
ATOM 659 N N . PRO A 1 85 ? 16.443 3.038 -33.264 1.00 92.69 85 PRO A N 1
ATOM 660 C CA . PRO A 1 85 ? 17.696 3.801 -33.208 1.00 92.69 85 PRO A CA 1
ATOM 661 C C . PRO A 1 85 ? 17.504 5.179 -32.549 1.00 92.69 85 PRO A C 1
ATOM 663 O O . PRO A 1 85 ? 17.908 6.206 -33.087 1.00 92.69 85 PRO A O 1
ATOM 666 N N . VAL A 1 86 ? 16.832 5.213 -31.397 1.00 93.19 86 VAL A N 1
ATOM 667 C CA . VAL A 1 86 ? 16.466 6.447 -30.693 1.00 93.19 86 VAL A CA 1
ATOM 668 C C . VAL A 1 86 ? 17.130 6.450 -29.322 1.00 93.19 86 VAL A C 1
ATOM 670 O O . VAL A 1 86 ? 16.814 5.625 -28.463 1.00 93.19 86 VAL A O 1
ATOM 673 N N . LEU A 1 87 ? 18.038 7.407 -29.104 1.00 93.31 87 LEU A N 1
ATOM 674 C CA . LEU A 1 87 ? 18.845 7.520 -27.882 1.00 93.31 87 LEU A CA 1
ATOM 675 C C . LEU A 1 87 ? 17.991 7.489 -26.608 1.00 93.31 87 LEU A C 1
ATOM 677 O O . LEU A 1 87 ? 18.288 6.735 -25.683 1.00 93.31 87 LEU A O 1
ATOM 681 N N . ASN A 1 88 ? 16.924 8.288 -26.559 1.00 93.06 88 ASN A N 1
ATOM 682 C CA . ASN A 1 88 ? 16.084 8.386 -25.366 1.00 93.06 88 ASN A CA 1
ATOM 683 C C . ASN A 1 88 ? 15.325 7.085 -25.089 1.00 93.06 88 ASN A C 1
ATOM 685 O O . ASN A 1 88 ? 15.317 6.641 -23.945 1.00 93.06 88 ASN A O 1
ATOM 689 N N . THR A 1 89 ? 14.761 6.434 -26.111 1.00 93.88 89 THR A N 1
ATOM 690 C CA . THR A 1 89 ? 14.061 5.152 -25.943 1.00 93.88 89 THR A CA 1
ATOM 691 C C . THR A 1 89 ? 15.002 4.079 -25.402 1.00 93.88 89 THR A C 1
ATOM 693 O O . THR A 1 89 ? 14.698 3.419 -24.408 1.00 93.88 89 THR A O 1
ATOM 696 N N . LEU A 1 90 ? 16.183 3.929 -26.009 1.00 94.94 90 LEU A N 1
ATOM 697 C CA . LEU A 1 90 ? 17.167 2.941 -25.568 1.00 94.94 90 LEU A CA 1
ATOM 698 C C . LEU A 1 90 ? 17.675 3.237 -24.158 1.00 94.94 90 LEU A C 1
ATOM 700 O O . LEU A 1 90 ? 17.797 2.321 -23.349 1.00 94.94 90 LEU A O 1
ATOM 704 N N . TYR A 1 91 ? 17.913 4.506 -23.831 1.00 95.06 91 TYR A N 1
ATOM 705 C CA . TYR A 1 91 ? 18.331 4.891 -22.491 1.00 95.06 91 TYR A CA 1
ATOM 706 C C . TYR A 1 91 ? 17.236 4.614 -21.447 1.00 95.06 91 TYR A C 1
ATOM 708 O O . TYR A 1 91 ? 17.532 4.070 -20.383 1.00 95.06 91 TYR A O 1
ATOM 716 N N . THR A 1 92 ? 15.961 4.857 -21.756 1.00 93.38 92 THR A N 1
ATOM 717 C CA . THR A 1 92 ? 14.840 4.457 -20.887 1.00 93.38 92 THR A CA 1
ATOM 718 C C . THR A 1 92 ? 14.837 2.946 -20.642 1.00 93.38 92 THR A C 1
ATOM 720 O O . THR A 1 92 ? 14.674 2.502 -19.503 1.00 93.38 92 THR A O 1
ATOM 723 N N . LEU A 1 93 ? 15.108 2.137 -21.671 1.00 94.62 93 LEU A N 1
ATOM 724 C CA . LEU A 1 93 ? 15.249 0.689 -21.509 1.00 94.62 93 LEU A CA 1
ATOM 725 C C . LEU A 1 93 ? 16.460 0.312 -20.642 1.00 94.62 93 LEU A C 1
ATOM 727 O O . LEU A 1 93 ? 16.336 -0.588 -19.812 1.00 94.62 93 LEU A O 1
ATOM 731 N N . THR A 1 94 ? 17.600 1.009 -20.748 1.00 94.81 94 THR A N 1
ATOM 732 C CA . THR A 1 94 ? 18.740 0.765 -19.838 1.00 94.81 94 THR A CA 1
ATOM 733 C C . THR A 1 94 ? 18.376 1.036 -18.383 1.00 94.81 94 THR A C 1
ATOM 735 O O . THR A 1 94 ? 18.675 0.224 -17.507 1.00 94.81 94 THR A O 1
ATOM 738 N N . GLN A 1 95 ? 17.653 2.128 -18.122 1.00 93.56 95 GLN A N 1
ATOM 739 C CA . GLN A 1 95 ? 17.212 2.481 -16.776 1.00 93.56 95 GLN A CA 1
ATOM 740 C C . GLN A 1 95 ? 16.232 1.442 -16.225 1.00 93.56 95 GLN A C 1
ATOM 742 O O . GLN A 1 95 ? 16.276 1.111 -15.040 1.00 93.56 95 GLN A O 1
ATOM 747 N N . LEU A 1 96 ? 15.362 0.902 -17.081 1.00 92.81 96 LEU A N 1
ATOM 748 C CA . LEU A 1 96 ? 14.429 -0.156 -16.712 1.00 92.81 96 LEU A CA 1
ATOM 749 C C . LEU A 1 96 ? 15.146 -1.480 -16.405 1.00 92.81 96 LEU A C 1
ATOM 751 O O . LEU A 1 96 ? 14.788 -2.158 -15.441 1.00 92.81 96 LEU A O 1
ATOM 755 N N . HIS A 1 97 ? 16.173 -1.831 -17.183 1.00 94.31 97 HIS A N 1
ATOM 756 C CA . HIS A 1 97 ? 17.023 -2.986 -16.903 1.00 94.31 97 HIS A CA 1
ATOM 757 C C . HIS A 1 97 ? 17.687 -2.862 -15.526 1.00 94.31 97 HIS A C 1
ATOM 759 O O . HIS A 1 97 ? 17.560 -3.766 -14.700 1.00 94.31 97 HIS A O 1
ATOM 765 N N . ASP A 1 98 ? 18.312 -1.717 -15.236 1.00 93.75 98 ASP A N 1
ATOM 766 C CA . ASP A 1 98 ? 18.931 -1.462 -13.933 1.00 93.75 98 ASP A CA 1
ATOM 767 C C . ASP A 1 98 ? 17.919 -1.456 -12.786 1.00 93.75 98 ASP A C 1
ATOM 769 O O . ASP A 1 98 ? 18.206 -1.974 -11.704 1.00 93.75 98 ASP A O 1
ATOM 773 N N . LEU A 1 99 ? 16.723 -0.907 -13.010 1.00 92.62 99 LEU A N 1
ATOM 774 C CA . LEU A 1 99 ? 15.641 -0.929 -12.031 1.00 92.62 99 LEU A CA 1
ATOM 775 C C . LEU A 1 99 ? 15.260 -2.370 -11.664 1.00 92.62 99 LEU A C 1
ATOM 777 O O . LEU A 1 99 ? 15.148 -2.696 -10.481 1.00 92.62 99 LEU A O 1
ATOM 781 N N . PHE A 1 100 ? 15.086 -3.245 -12.656 1.00 94.00 100 PHE A N 1
ATOM 782 C CA . PHE A 1 100 ? 14.749 -4.645 -12.409 1.00 94.00 100 PHE A CA 1
ATOM 783 C C . PHE A 1 100 ? 15.890 -5.435 -11.784 1.00 94.00 100 PHE A C 1
ATOM 785 O O . PHE A 1 100 ? 15.639 -6.237 -10.887 1.00 94.00 100 PHE A O 1
ATOM 792 N N . ARG A 1 101 ? 17.128 -5.190 -12.208 1.00 94.19 101 ARG A N 1
ATOM 793 C CA . ARG A 1 101 ? 18.326 -5.814 -11.642 1.00 94.19 101 ARG A CA 1
ATOM 794 C C . ARG A 1 101 ? 18.485 -5.490 -10.159 1.00 94.19 101 ARG A C 1
ATOM 796 O O . ARG A 1 101 ? 18.674 -6.392 -9.350 1.00 94.19 101 ARG A O 1
ATOM 803 N N . LYS A 1 102 ? 18.306 -4.219 -9.784 1.00 92.69 102 LYS A N 1
ATOM 804 C CA . LYS A 1 102 ? 18.330 -3.780 -8.380 1.00 92.69 102 LYS A CA 1
ATOM 805 C C . LYS A 1 102 ? 17.199 -4.394 -7.552 1.00 92.69 102 LYS A C 1
ATOM 807 O O . LYS A 1 102 ? 17.416 -4.720 -6.394 1.00 92.69 102 LYS A O 1
ATOM 812 N N . ALA A 1 103 ? 16.005 -4.544 -8.128 1.00 89.62 103 ALA A N 1
ATOM 813 C CA . ALA A 1 103 ? 14.832 -5.031 -7.401 1.00 89.62 103 ALA A CA 1
ATOM 814 C C . ALA A 1 103 ? 14.736 -6.563 -7.295 1.00 89.62 103 ALA A C 1
ATOM 816 O O . ALA A 1 103 ? 14.128 -7.065 -6.356 1.00 89.62 103 ALA A O 1
ATOM 817 N N . TYR A 1 104 ? 15.275 -7.308 -8.263 1.00 90.12 104 TYR A N 1
ATOM 818 C CA . TYR A 1 104 ? 15.054 -8.755 -8.395 1.00 90.12 104 TYR A CA 1
ATOM 819 C C . TYR A 1 104 ? 16.349 -9.566 -8.575 1.00 90.12 104 TYR A C 1
ATOM 821 O O . TYR A 1 104 ? 16.285 -10.762 -8.867 1.00 90.12 104 TYR A O 1
ATOM 829 N N . GLY A 1 105 ? 17.515 -8.930 -8.432 1.00 91.75 105 GLY A N 1
ATOM 830 C CA . GLY A 1 105 ? 18.825 -9.528 -8.694 1.00 91.75 105 GLY A CA 1
ATOM 831 C C . GLY A 1 105 ? 19.123 -9.697 -10.187 1.00 91.75 105 GLY A C 1
ATOM 832 O O . GLY A 1 105 ? 18.281 -9.429 -11.043 1.00 91.75 105 GLY A O 1
ATOM 833 N N . GLU A 1 106 ? 20.329 -10.170 -10.508 1.00 90.69 106 GLU A N 1
ATOM 834 C CA . GLU A 1 106 ? 20.818 -10.298 -11.892 1.00 90.69 106 GLU A CA 1
ATOM 835 C C . GLU A 1 106 ? 19.902 -11.177 -12.764 1.00 90.69 106 GLU A C 1
ATOM 837 O O . GLU A 1 106 ? 19.332 -10.712 -13.752 1.00 90.69 106 GLU A O 1
ATOM 842 N N . ASN A 1 107 ? 19.664 -12.430 -12.363 1.00 91.69 107 ASN A N 1
ATOM 843 C CA . ASN A 1 107 ? 18.872 -13.374 -13.161 1.00 91.69 107 ASN A CA 1
ATOM 844 C C . ASN A 1 107 ? 17.372 -13.023 -13.187 1.00 91.69 107 ASN A C 1
ATOM 846 O O . ASN A 1 107 ? 16.736 -13.045 -14.245 1.00 91.69 107 ASN A O 1
ATOM 850 N N . GLY A 1 108 ? 16.794 -12.683 -12.028 1.00 89.56 108 GLY A N 1
ATOM 851 C CA . GLY A 1 108 ? 15.375 -12.329 -11.913 1.00 89.56 108 GLY A CA 1
ATOM 852 C C . GLY A 1 108 ? 15.043 -11.012 -12.618 1.00 89.56 108 GLY A C 1
ATOM 853 O O . GLY A 1 108 ? 14.001 -10.896 -13.274 1.00 89.56 108 GLY A O 1
ATOM 854 N N . GLY A 1 109 ? 15.953 -10.041 -12.531 1.00 91.88 109 GLY A N 1
ATOM 855 C CA . GLY A 1 109 ? 15.861 -8.762 -13.219 1.00 91.88 109 GLY A CA 1
ATOM 856 C C . GLY A 1 109 ? 15.948 -8.916 -14.734 1.00 91.88 109 GLY A C 1
ATOM 857 O O . GLY A 1 109 ? 15.071 -8.419 -15.444 1.00 91.88 109 GLY A O 1
ATOM 858 N N . LEU A 1 110 ? 16.925 -9.687 -15.225 1.00 93.19 110 LEU A N 1
ATOM 859 C CA . LEU A 1 110 ? 17.080 -9.981 -16.651 1.00 93.19 110 LEU A CA 1
ATOM 860 C C . LEU A 1 110 ? 15.839 -10.670 -17.235 1.00 93.19 110 LEU A C 1
ATOM 862 O O . LEU A 1 110 ? 15.357 -10.287 -18.301 1.00 93.19 110 LEU A O 1
ATOM 866 N N . GLY A 1 111 ? 15.275 -11.653 -16.525 1.00 92.50 111 GLY A N 1
ATOM 867 C CA . GLY A 1 111 ? 14.061 -12.347 -16.962 1.00 92.50 111 GLY A CA 1
ATOM 868 C C . GLY A 1 111 ? 12.863 -11.407 -17.132 1.00 92.50 111 GLY A C 1
ATOM 869 O O . GLY A 1 111 ? 12.133 -11.504 -18.118 1.00 92.50 111 GLY A O 1
ATOM 870 N N . LYS A 1 112 ? 12.672 -10.461 -16.204 1.00 91.38 112 LYS A N 1
ATOM 871 C CA . LYS A 1 112 ? 11.611 -9.444 -16.305 1.00 91.38 112 LYS A CA 1
ATOM 872 C C . LYS A 1 112 ? 11.890 -8.443 -17.417 1.00 91.38 112 LYS A C 1
ATOM 874 O O . LYS A 1 112 ? 10.982 -8.147 -18.186 1.00 91.38 112 LYS A O 1
ATOM 879 N N . PHE A 1 113 ? 13.131 -7.979 -17.537 1.00 94.06 113 PHE A N 1
ATOM 880 C CA . PHE A 1 113 ? 13.535 -7.058 -18.592 1.00 94.06 113 PHE A CA 1
ATOM 881 C C . PHE A 1 113 ? 13.305 -7.645 -19.991 1.00 94.06 113 PHE A C 1
ATOM 883 O O . PHE A 1 113 ? 12.711 -6.991 -20.844 1.00 94.06 113 PHE A O 1
ATOM 890 N N . ASN A 1 114 ? 13.677 -8.909 -20.207 1.00 92.50 114 ASN A N 1
ATOM 891 C CA . ASN A 1 114 ? 13.484 -9.585 -21.490 1.00 92.50 114 ASN A CA 1
ATOM 892 C C . ASN A 1 114 ? 12.010 -9.673 -21.908 1.00 92.50 114 ASN A C 1
ATOM 894 O O . ASN A 1 114 ? 11.727 -9.568 -23.098 1.00 92.50 114 ASN A O 1
ATO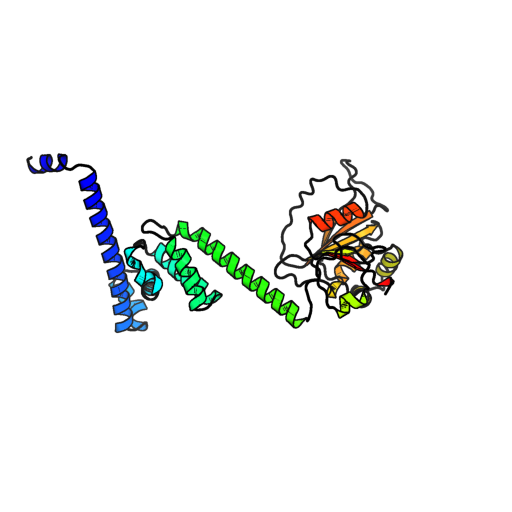M 898 N N . ARG A 1 115 ? 11.074 -9.814 -20.958 1.00 90.50 115 ARG A N 1
ATOM 899 C CA . ARG A 1 115 ? 9.629 -9.785 -21.255 1.00 90.50 115 ARG A CA 1
ATOM 900 C C . ARG A 1 115 ? 9.180 -8.423 -21.768 1.00 90.50 115 ARG A C 1
ATOM 902 O O . ARG A 1 115 ? 8.403 -8.366 -22.708 1.00 90.50 115 ARG A O 1
ATOM 909 N N . VAL A 1 116 ? 9.698 -7.335 -21.199 1.00 89.19 116 VAL A N 1
ATOM 910 C CA . VAL A 1 116 ? 9.420 -5.983 -21.717 1.00 89.19 116 VAL A CA 1
ATOM 911 C C . VAL A 1 116 ? 9.977 -5.843 -23.119 1.00 89.19 116 VAL A C 1
ATOM 913 O O . VAL A 1 116 ? 9.282 -5.431 -24.036 1.00 89.19 116 VAL A O 1
ATOM 916 N N . LEU A 1 117 ? 11.223 -6.274 -23.299 1.00 90.12 117 LEU A N 1
ATOM 917 C CA . LEU A 1 117 ? 11.925 -6.167 -24.565 1.00 90.12 117 LEU A CA 1
ATOM 918 C C . LEU A 1 117 ? 11.249 -6.978 -25.685 1.00 90.12 117 LEU A C 1
ATOM 920 O O . LEU A 1 117 ? 11.505 -6.732 -26.859 1.00 90.12 117 LEU A O 1
ATOM 924 N N . GLN A 1 118 ? 10.434 -7.992 -25.372 1.00 88.44 118 GLN A N 1
ATOM 925 C CA . GLN A 1 118 ? 9.623 -8.712 -26.367 1.00 88.44 118 GLN A CA 1
ATOM 926 C C . GLN A 1 118 ? 8.527 -7.834 -26.982 1.00 88.44 118 GLN A C 1
ATOM 928 O O . GLN A 1 118 ? 8.211 -8.034 -28.148 1.00 88.44 118 GLN A O 1
ATOM 933 N N . GLY A 1 119 ? 7.992 -6.867 -26.231 1.00 86.81 119 GLY A N 1
ATOM 934 C CA . GLY A 1 119 ? 6.985 -5.915 -26.710 1.00 86.81 119 GLY A CA 1
ATOM 935 C C . GLY A 1 119 ? 7.559 -4.653 -27.358 1.00 86.81 119 GLY A C 1
ATOM 936 O O . GLY A 1 119 ? 6.789 -3.812 -27.799 1.00 86.81 119 GLY A O 1
ATOM 937 N N . VAL A 1 120 ? 8.888 -4.507 -27.405 1.00 89.50 120 VAL A N 1
ATOM 938 C CA . VAL A 1 120 ? 9.565 -3.360 -28.027 1.00 89.50 120 VAL A CA 1
ATOM 939 C C . VAL A 1 120 ? 9.918 -3.691 -29.472 1.00 89.50 120 VAL A C 1
ATOM 941 O O . VAL A 1 120 ? 10.564 -4.710 -29.744 1.00 89.50 120 VAL A O 1
ATOM 944 N N . ASP A 1 121 ? 9.562 -2.791 -30.381 1.00 89.00 121 ASP A N 1
ATOM 945 C CA . ASP A 1 121 ? 9.900 -2.860 -31.796 1.00 89.00 121 ASP A CA 1
ATOM 946 C C . ASP A 1 121 ? 10.637 -1.598 -32.278 1.00 89.00 121 ASP A C 1
ATOM 948 O O . ASP A 1 121 ? 11.041 -0.733 -31.502 1.00 89.00 121 ASP A O 1
ATOM 952 N N . LYS A 1 122 ? 10.848 -1.502 -33.592 1.00 86.25 122 LYS A N 1
ATOM 953 C CA . LYS A 1 122 ? 11.614 -0.419 -34.223 1.00 86.25 122 LYS A CA 1
ATOM 954 C C . LYS A 1 122 ? 10.920 0.946 -34.164 1.00 86.25 122 LYS A C 1
ATOM 956 O O . LYS A 1 122 ? 11.588 1.936 -34.445 1.00 86.25 122 LYS A O 1
ATOM 961 N N . ASN A 1 123 ? 9.625 0.977 -33.859 1.00 86.06 123 ASN A N 1
ATOM 962 C CA . ASN A 1 123 ? 8.797 2.178 -33.839 1.00 86.06 123 ASN A CA 1
ATOM 963 C C . ASN A 1 123 ? 8.487 2.638 -32.410 1.00 86.06 123 ASN A C 1
ATOM 965 O O . ASN A 1 123 ? 7.893 3.691 -32.240 1.00 86.06 123 ASN A O 1
ATOM 969 N N . THR A 1 124 ? 8.873 1.860 -31.395 1.00 87.75 124 THR A N 1
ATOM 970 C CA . THR A 1 124 ? 8.630 2.201 -29.992 1.00 87.75 124 THR A CA 1
ATOM 971 C C . THR A 1 124 ? 9.337 3.503 -29.613 1.00 87.75 124 THR A C 1
ATOM 973 O O . THR A 1 124 ? 10.551 3.652 -29.800 1.00 87.75 124 THR A O 1
ATOM 976 N N . GLU A 1 125 ? 8.595 4.427 -29.015 1.00 87.62 125 GLU A N 1
ATOM 977 C CA . GLU A 1 125 ? 9.107 5.699 -28.522 1.00 87.62 125 GLU A CA 1
ATOM 978 C C . GLU A 1 125 ? 9.322 5.674 -27.004 1.00 87.62 125 GLU A C 1
ATOM 980 O O . GLU A 1 125 ? 8.934 4.748 -26.290 1.00 87.62 125 GLU A O 1
ATOM 985 N N . ALA A 1 126 ? 10.004 6.692 -26.480 1.00 85.00 126 ALA A N 1
ATOM 986 C CA . ALA A 1 126 ? 10.248 6.789 -25.045 1.00 85.00 126 ALA A CA 1
ATOM 987 C C . ALA A 1 126 ? 8.937 6.952 -24.258 1.00 85.00 126 ALA A C 1
ATOM 989 O O . ALA A 1 126 ? 8.814 6.380 -23.174 1.00 85.00 126 ALA A O 1
ATOM 990 N N . ASP A 1 127 ? 7.971 7.683 -24.818 1.00 85.00 127 ASP A N 1
ATOM 991 C CA . ASP A 1 127 ? 6.681 7.967 -24.186 1.00 85.00 127 ASP A CA 1
ATOM 992 C C . ASP A 1 127 ? 5.821 6.704 -24.039 1.00 85.00 127 ASP A C 1
ATOM 994 O O . ASP A 1 127 ? 5.194 6.515 -22.993 1.00 85.00 127 ASP A O 1
ATOM 998 N N . ASP A 1 128 ? 5.911 5.768 -24.992 1.00 82.38 128 ASP A N 1
ATOM 999 C CA . ASP A 1 128 ? 5.271 4.447 -24.904 1.00 82.38 128 ASP A CA 1
ATOM 1000 C C . ASP A 1 128 ? 5.749 3.652 -23.677 1.00 82.38 128 ASP A C 1
ATOM 1002 O O . ASP A 1 128 ? 5.015 2.850 -23.098 1.00 82.38 128 ASP A O 1
ATOM 1006 N N . LEU A 1 129 ? 6.992 3.891 -23.242 1.00 86.50 129 LEU A N 1
ATOM 1007 C CA . LEU A 1 129 ? 7.612 3.203 -22.111 1.00 86.50 129 LEU A CA 1
ATOM 1008 C C . LEU A 1 129 ? 7.357 3.900 -20.769 1.00 86.50 129 LEU A C 1
ATOM 1010 O O . LEU A 1 129 ? 7.577 3.287 -19.721 1.00 86.50 129 LEU A O 1
ATOM 1014 N N . VAL A 1 130 ? 6.906 5.160 -20.756 1.00 84.56 130 VAL A N 1
ATOM 1015 C CA . VAL A 1 130 ? 6.738 5.943 -19.517 1.00 84.56 130 VAL A CA 1
ATOM 1016 C C . VAL A 1 130 ? 5.724 5.287 -18.584 1.00 84.56 130 VAL A C 1
ATOM 1018 O O . VAL A 1 130 ? 6.008 5.104 -17.395 1.00 84.56 130 VAL A O 1
ATOM 1021 N N . SER A 1 131 ? 4.563 4.896 -19.115 1.00 80.19 131 SER A N 1
ATOM 1022 C CA . SER A 1 131 ? 3.503 4.222 -18.354 1.00 80.19 131 SER A CA 1
ATOM 1023 C C . SER A 1 131 ? 4.014 2.913 -17.742 1.00 80.19 131 SER A C 1
ATOM 1025 O O . SER A 1 131 ? 3.856 2.676 -16.541 1.00 80.19 131 SER A O 1
ATOM 1027 N N . PHE A 1 132 ? 4.742 2.126 -18.536 1.00 82.12 132 PHE A N 1
ATOM 1028 C CA . PHE A 1 132 ? 5.333 0.865 -18.113 1.00 82.12 132 PHE A CA 1
ATOM 1029 C C . PHE A 1 132 ? 6.381 1.055 -17.007 1.00 82.12 132 PHE A C 1
ATOM 1031 O O . PHE A 1 132 ? 6.380 0.341 -16.002 1.00 82.12 132 PHE A O 1
ATOM 1038 N N . VAL A 1 133 ? 7.269 2.046 -17.143 1.00 84.31 133 VAL A N 1
ATOM 1039 C CA . VAL A 1 133 ? 8.276 2.378 -16.121 1.00 84.31 133 VAL A CA 1
ATOM 1040 C C . VAL A 1 133 ? 7.601 2.795 -14.815 1.00 84.31 133 VAL A C 1
ATOM 1042 O O . VAL A 1 133 ? 8.028 2.376 -13.734 1.00 84.31 133 VAL A O 1
ATOM 1045 N N . GLN A 1 134 ? 6.549 3.611 -14.888 1.00 85.75 134 GLN A N 1
ATOM 1046 C CA . GLN A 1 134 ? 5.792 4.019 -13.706 1.00 85.75 134 GLN A CA 1
ATOM 1047 C C . GLN A 1 134 ? 5.109 2.826 -13.032 1.00 85.75 134 GLN A C 1
ATOM 1049 O O . GLN A 1 134 ? 5.178 2.698 -11.807 1.00 85.75 134 GLN A O 1
ATOM 1054 N N . GLU A 1 135 ? 4.499 1.927 -13.803 1.00 86.12 135 GLU A N 1
ATOM 1055 C CA . GLU A 1 135 ? 3.882 0.708 -13.280 1.00 86.12 135 GLU A CA 1
ATOM 1056 C C . GLU A 1 135 ? 4.919 -0.213 -12.620 1.00 86.12 135 GLU A C 1
ATOM 1058 O O . GLU A 1 135 ? 4.725 -0.665 -11.487 1.00 86.12 135 GLU A O 1
ATOM 1063 N N . ALA A 1 136 ? 6.067 -0.422 -13.269 1.00 86.56 136 ALA A N 1
ATOM 1064 C CA . ALA A 1 136 ? 7.172 -1.204 -12.726 1.00 86.56 136 ALA A CA 1
ATOM 1065 C C . ALA A 1 136 ? 7.661 -0.634 -11.384 1.00 86.56 136 ALA A C 1
ATOM 1067 O O . ALA A 1 136 ? 7.776 -1.376 -10.405 1.00 86.56 136 ALA A O 1
ATOM 1068 N N . LYS A 1 137 ? 7.875 0.688 -11.300 1.00 88.75 137 LYS A N 1
ATOM 1069 C CA . LYS A 1 137 ? 8.251 1.372 -10.049 1.00 88.75 137 LYS A CA 1
ATOM 1070 C C . LYS A 1 137 ? 7.195 1.187 -8.958 1.00 88.75 137 LYS A C 1
ATOM 1072 O O . LYS A 1 137 ? 7.548 0.828 -7.834 1.00 88.75 137 LYS A O 1
ATOM 1077 N N . LYS A 1 138 ? 5.909 1.381 -9.279 1.00 87.12 138 LYS A N 1
ATOM 1078 C CA . LYS A 1 138 ? 4.793 1.181 -8.333 1.00 87.12 138 LYS A CA 1
ATOM 1079 C C . LYS A 1 138 ? 4.766 -0.252 -7.800 1.00 87.12 138 LYS A C 1
ATOM 1081 O O . LYS A 1 138 ? 4.640 -0.456 -6.592 1.00 87.12 138 LYS A O 1
ATOM 1086 N N . ARG A 1 139 ? 4.935 -1.244 -8.677 1.00 87.12 139 ARG A N 1
ATOM 1087 C CA . ARG A 1 139 ? 4.927 -2.664 -8.308 1.00 87.12 139 ARG A CA 1
ATOM 1088 C C . ARG A 1 139 ? 6.113 -3.042 -7.424 1.00 87.12 139 ARG A C 1
ATOM 1090 O O . ARG A 1 139 ? 5.920 -3.727 -6.423 1.00 87.12 139 ARG A O 1
ATOM 1097 N N . ILE A 1 140 ? 7.316 -2.572 -7.755 1.00 88.69 140 ILE A N 1
ATOM 1098 C CA . ILE A 1 140 ? 8.519 -2.783 -6.934 1.00 88.69 140 ILE A CA 1
ATOM 1099 C C . ILE A 1 140 ? 8.325 -2.168 -5.545 1.00 88.69 140 ILE A C 1
ATOM 1101 O O . ILE A 1 140 ? 8.521 -2.849 -4.541 1.00 88.69 140 ILE A O 1
ATOM 1105 N N . ALA A 1 141 ? 7.864 -0.917 -5.474 1.00 85.62 141 ALA A N 1
ATOM 1106 C CA . ALA A 1 141 ? 7.613 -0.242 -4.204 1.00 85.62 141 ALA A CA 1
ATOM 1107 C C . ALA A 1 141 ? 6.538 -0.954 -3.363 1.00 85.62 141 ALA A C 1
ATOM 1109 O O . ALA A 1 141 ? 6.691 -1.092 -2.149 1.00 85.62 141 ALA A O 1
ATOM 1110 N N . SER A 1 142 ? 5.462 -1.435 -3.996 1.00 83.12 142 SER A N 1
ATOM 1111 C CA . SER A 1 142 ? 4.411 -2.214 -3.331 1.00 83.12 142 SER A CA 1
ATOM 1112 C C . SER A 1 142 ? 4.952 -3.527 -2.758 1.00 83.12 142 SER A C 1
ATOM 1114 O O . SER A 1 142 ? 4.691 -3.840 -1.597 1.00 83.12 142 SER A O 1
ATOM 1116 N N . ASN A 1 143 ? 5.760 -4.263 -3.524 1.00 85.12 143 ASN A N 1
ATOM 1117 C CA . ASN A 1 143 ? 6.378 -5.501 -3.055 1.00 85.12 143 ASN A CA 1
ATOM 1118 C C . ASN A 1 143 ? 7.328 -5.251 -1.876 1.00 85.12 143 ASN A C 1
ATOM 1120 O O . ASN A 1 143 ? 7.213 -5.929 -0.862 1.00 85.12 143 ASN A O 1
ATOM 1124 N N . ALA A 1 144 ? 8.173 -4.222 -1.954 1.00 84.94 144 ALA A N 1
ATOM 1125 C CA . ALA A 1 144 ? 9.068 -3.852 -0.857 1.00 84.94 144 ALA A CA 1
ATOM 1126 C C . ALA A 1 144 ? 8.307 -3.431 0.418 1.00 84.94 144 ALA A C 1
ATOM 1128 O O . ALA A 1 144 ? 8.771 -3.647 1.536 1.00 84.94 144 ALA A O 1
ATOM 1129 N N . LYS A 1 145 ? 7.119 -2.818 0.290 1.00 82.50 145 LYS A N 1
ATOM 1130 C CA . LYS A 1 145 ? 6.230 -2.563 1.439 1.00 82.50 145 LYS A CA 1
ATOM 1131 C C . LYS A 1 145 ? 5.693 -3.865 2.040 1.00 82.50 145 LYS A C 1
ATOM 1133 O O . LYS A 1 145 ? 5.713 -4.002 3.258 1.00 82.50 145 LYS A O 1
ATOM 1138 N N . LYS A 1 146 ? 5.257 -4.815 1.206 1.00 82.31 146 LYS A N 1
ATOM 1139 C CA . LYS A 1 146 ? 4.761 -6.130 1.654 1.00 82.31 146 LYS A CA 1
ATOM 1140 C C . LYS A 1 146 ? 5.837 -6.946 2.365 1.00 82.31 146 LYS A C 1
ATOM 1142 O O . LYS A 1 146 ? 5.559 -7.518 3.410 1.00 82.31 146 LYS A O 1
ATOM 1147 N N . GLU A 1 147 ? 7.057 -6.966 1.836 1.00 83.19 147 GLU A N 1
ATOM 1148 C CA . GLU A 1 147 ? 8.186 -7.655 2.474 1.00 83.19 147 GLU A CA 1
ATOM 1149 C C . GLU A 1 147 ? 8.530 -7.043 3.832 1.00 83.19 147 GLU A C 1
ATOM 1151 O O . GLU A 1 147 ? 8.723 -7.776 4.797 1.00 83.19 147 GLU A O 1
ATOM 1156 N N . ARG A 1 148 ? 8.521 -5.708 3.948 1.00 82.50 148 ARG A N 1
ATOM 1157 C CA . ARG A 1 148 ? 8.708 -5.034 5.241 1.00 82.50 148 ARG A CA 1
ATOM 1158 C C . ARG A 1 148 ? 7.590 -5.337 6.233 1.00 82.50 148 ARG A C 1
ATOM 1160 O O . ARG A 1 148 ? 7.880 -5.576 7.396 1.00 82.50 148 ARG A O 1
ATOM 1167 N N . GLU A 1 149 ? 6.331 -5.332 5.796 1.00 81.56 149 GLU A N 1
ATOM 1168 C CA . GLU A 1 149 ? 5.201 -5.705 6.659 1.00 81.56 149 GLU A CA 1
ATOM 1169 C C . GLU A 1 149 ? 5.337 -7.137 7.170 1.00 81.56 149 GLU A C 1
ATOM 1171 O O . GLU A 1 149 ? 5.174 -7.371 8.364 1.00 81.56 149 GLU A O 1
ATOM 1176 N N . ARG A 1 150 ? 5.704 -8.069 6.286 1.00 81.44 150 ARG A N 1
ATOM 1177 C CA . ARG A 1 150 ? 5.978 -9.455 6.661 1.00 81.44 150 ARG A CA 1
ATOM 1178 C C . ARG A 1 150 ? 7.123 -9.546 7.667 1.00 81.44 150 ARG A C 1
ATOM 1180 O O . ARG A 1 150 ? 6.954 -10.179 8.695 1.00 81.44 150 ARG A O 1
ATOM 1187 N N . GLY A 1 151 ? 8.232 -8.847 7.428 1.00 81.69 151 GLY A N 1
ATOM 1188 C CA . GLY A 1 151 ? 9.346 -8.804 8.376 1.00 81.69 151 GLY A CA 1
ATOM 1189 C C . GLY A 1 151 ? 8.948 -8.242 9.746 1.00 81.69 151 GLY A C 1
ATOM 1190 O O . GLY A 1 151 ? 9.389 -8.756 10.767 1.00 81.69 151 GLY A O 1
ATOM 1191 N N . LEU A 1 152 ? 8.079 -7.225 9.797 1.00 81.56 152 LEU A N 1
ATOM 1192 C CA . LEU A 1 152 ? 7.550 -6.699 11.062 1.00 81.56 152 LEU A CA 1
ATOM 1193 C C . LEU A 1 152 ? 6.664 -7.717 11.790 1.00 81.56 152 LEU A C 1
ATOM 1195 O O . LEU A 1 152 ? 6.767 -7.846 13.010 1.00 81.56 152 LEU A O 1
ATOM 1199 N N . LEU A 1 153 ? 5.810 -8.436 11.056 1.00 80.94 153 LEU A N 1
ATOM 1200 C CA . LEU A 1 153 ? 5.004 -9.523 11.614 1.00 80.94 153 LEU A CA 1
ATOM 1201 C C . LEU A 1 153 ? 5.906 -10.622 12.189 1.00 80.94 153 LEU A C 1
ATOM 1203 O O . LEU A 1 153 ? 5.755 -10.943 13.368 1.00 80.94 153 LEU A O 1
ATOM 1207 N N . ASP A 1 154 ? 6.902 -11.074 11.420 1.00 79.12 154 ASP A N 1
ATOM 1208 C CA . ASP A 1 154 ? 7.868 -12.106 11.818 1.00 79.12 154 ASP A CA 1
ATOM 1209 C C . ASP A 1 154 ? 8.649 -11.699 13.084 1.00 79.12 154 ASP A C 1
ATOM 1211 O O . ASP A 1 154 ? 8.739 -12.481 14.028 1.00 79.12 154 ASP A O 1
ATOM 1215 N N . ILE A 1 155 ? 9.146 -10.454 13.164 1.00 80.75 155 ILE A N 1
ATOM 1216 C CA . ILE A 1 155 ? 9.847 -9.932 14.357 1.00 80.75 155 ILE A CA 1
ATOM 1217 C C . ILE A 1 155 ? 8.922 -9.902 15.577 1.00 80.75 155 ILE A C 1
ATOM 1219 O O . ILE A 1 155 ? 9.331 -10.254 16.682 1.00 80.75 155 ILE A O 1
ATOM 1223 N N . SER A 1 156 ? 7.670 -9.475 15.395 1.00 76.50 156 SER A N 1
ATOM 1224 C CA . SER A 1 156 ? 6.697 -9.443 16.491 1.00 76.50 156 SER A CA 1
ATOM 1225 C C . SER A 1 156 ? 6.211 -10.841 16.900 1.00 76.50 156 SER A C 1
ATOM 1227 O O . SER A 1 156 ? 5.594 -10.985 17.959 1.00 76.50 156 SER A O 1
ATOM 1229 N N . GLY A 1 157 ? 6.494 -11.870 16.090 1.00 78.00 157 GLY A N 1
ATOM 1230 C CA . GLY A 1 157 ? 5.923 -13.213 16.198 1.00 78.00 157 GLY A CA 1
ATOM 1231 C C . GLY A 1 157 ? 4.407 -13.235 15.999 1.00 78.00 157 GLY A C 1
ATOM 1232 O O . GLY A 1 157 ? 3.749 -14.114 16.539 1.00 78.00 157 GLY A O 1
ATOM 1233 N N . GLY A 1 158 ? 3.852 -12.221 15.333 1.00 79.81 158 GLY A N 1
ATOM 1234 C CA . GLY A 1 158 ? 2.419 -12.087 15.097 1.00 79.81 158 GLY A CA 1
ATOM 1235 C C . GLY A 1 158 ? 2.000 -12.693 13.768 1.00 79.81 158 GLY A C 1
ATOM 1236 O O . GLY A 1 158 ? 2.780 -12.741 12.818 1.00 79.81 158 GLY A O 1
ATOM 1237 N N . GLN A 1 159 ? 0.742 -13.101 13.687 1.00 82.50 159 GLN A N 1
ATOM 1238 C CA . GLN A 1 159 ? 0.151 -13.685 12.486 1.00 82.50 159 GLN A CA 1
ATOM 1239 C C . GLN A 1 159 ? -1.090 -12.901 12.070 1.00 82.50 159 GLN A C 1
ATOM 1241 O O . GLN A 1 159 ? -1.810 -12.352 12.901 1.00 82.50 159 GLN A O 1
ATOM 1246 N N . ILE A 1 160 ? -1.334 -12.807 10.761 1.00 83.19 160 ILE A N 1
ATOM 1247 C CA . ILE A 1 160 ? -2.605 -12.262 10.276 1.00 83.19 160 ILE A CA 1
ATOM 1248 C C . ILE A 1 160 ? -3.684 -13.267 10.665 1.00 83.19 160 ILE A C 1
ATOM 1250 O O . ILE A 1 160 ? -3.573 -14.434 10.293 1.00 83.19 160 ILE A O 1
ATOM 1254 N N . ALA A 1 161 ? -4.698 -12.811 11.400 1.00 82.69 161 ALA A N 1
ATOM 1255 C CA . ALA A 1 161 ? -5.788 -13.681 11.817 1.00 82.69 161 ALA A CA 1
ATOM 1256 C C . ALA A 1 161 ? -6.447 -14.328 10.587 1.00 82.69 161 ALA A C 1
ATOM 1258 O O . ALA A 1 161 ? -6.697 -13.661 9.576 1.00 82.69 161 ALA A O 1
ATOM 1259 N N . SER A 1 162 ? -6.728 -15.626 10.658 1.00 72.88 162 SER A N 1
ATOM 1260 C CA . SER A 1 162 ? -7.604 -16.272 9.682 1.00 72.88 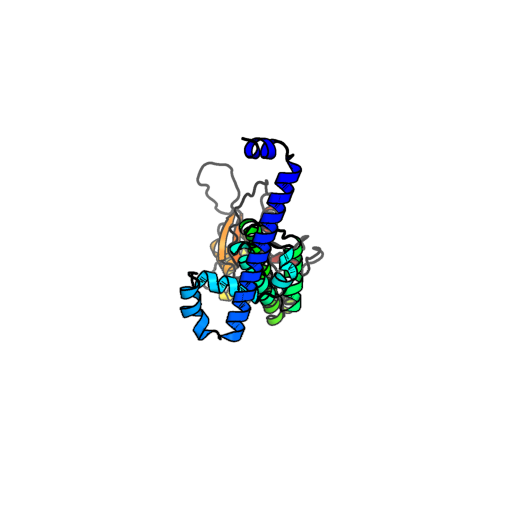162 SER A CA 1
ATOM 1261 C C . SER A 1 162 ? -9.001 -15.670 9.820 1.00 72.88 162 SER A C 1
ATOM 1263 O O . SER A 1 162 ? -9.463 -15.487 10.945 1.00 72.88 162 SER A O 1
ATOM 1265 N N . GLY A 1 163 ? -9.662 -15.344 8.705 1.00 62.16 163 GLY A N 1
ATOM 1266 C CA . GLY A 1 163 ? -11.054 -14.887 8.743 1.00 62.16 163 GLY A CA 1
ATOM 1267 C C . GLY A 1 163 ? -11.905 -15.877 9.541 1.00 62.16 163 GLY A C 1
ATOM 1268 O O . GLY A 1 163 ? -11.844 -17.074 9.270 1.00 62.16 163 GLY A O 1
ATOM 1269 N N . ASP A 1 164 ? -12.603 -15.386 10.564 1.00 65.19 164 ASP A N 1
ATOM 1270 C CA . ASP A 1 164 ? -13.486 -16.207 11.393 1.00 65.19 164 ASP A CA 1
ATOM 1271 C C . ASP A 1 164 ? -14.752 -16.572 10.624 1.00 65.19 164 ASP A C 1
ATOM 1273 O O . ASP A 1 164 ? -15.318 -15.730 9.924 1.00 65.19 164 ASP A O 1
ATOM 1277 N N . ASP A 1 165 ? -15.230 -17.798 10.819 1.00 58.78 165 ASP A N 1
ATOM 1278 C CA . ASP A 1 165 ? -16.522 -18.268 10.309 1.00 58.78 165 ASP A CA 1
ATOM 1279 C C . ASP A 1 165 ? -17.709 -17.807 11.180 1.00 58.78 165 ASP A C 1
ATOM 1281 O O . ASP A 1 165 ? -18.858 -18.130 10.890 1.00 58.78 165 ASP A O 1
ATOM 1285 N N . GLY A 1 166 ? -17.443 -17.028 12.237 1.00 63.50 166 GLY A N 1
ATOM 1286 C CA . GLY A 1 166 ? -18.456 -16.509 13.158 1.00 63.50 166 GLY A CA 1
ATOM 1287 C C . GLY A 1 166 ? -19.010 -17.554 14.128 1.00 63.50 166 GLY A C 1
ATOM 1288 O O . GLY A 1 166 ? -20.048 -17.314 14.739 1.00 63.50 166 GLY A O 1
ATOM 1289 N N . SER A 1 167 ? -18.352 -18.709 14.278 1.00 65.50 167 SER A N 1
ATOM 1290 C CA . SER A 1 167 ? -18.888 -19.838 15.050 1.00 65.50 167 SER A CA 1
ATOM 1291 C C . SER A 1 167 ? -18.839 -19.661 16.576 1.00 65.50 167 SER A C 1
ATOM 1293 O O . SER A 1 167 ? -19.672 -20.241 17.275 1.00 65.50 167 SER A O 1
ATOM 1295 N N . ALA A 1 168 ? -17.903 -18.871 17.121 1.00 81.94 168 ALA A N 1
ATOM 1296 C CA . ALA A 1 168 ? -17.746 -18.700 18.568 1.00 81.94 168 ALA A CA 1
ATOM 1297 C C . ALA A 1 168 ? -17.078 -17.373 18.974 1.00 81.94 168 ALA A C 1
ATOM 1299 O O . ALA A 1 168 ? -16.336 -16.757 18.211 1.00 81.94 168 ALA A O 1
ATOM 1300 N N . LEU A 1 169 ? -17.314 -16.959 20.225 1.00 88.75 169 LEU A N 1
ATOM 1301 C CA . LEU A 1 169 ? -16.546 -15.895 20.872 1.00 88.75 169 LEU A CA 1
ATOM 1302 C C . LEU A 1 169 ? -15.158 -16.427 21.224 1.00 88.75 169 LEU A C 1
ATOM 1304 O O . LEU A 1 169 ? -15.042 -17.400 21.971 1.00 88.75 169 LEU A O 1
ATOM 1308 N N . LYS A 1 170 ? -14.112 -15.761 20.739 1.00 90.88 170 LYS A N 1
ATOM 1309 C CA . LYS A 1 170 ? -12.732 -16.106 21.086 1.00 90.88 170 LYS A CA 1
ATOM 1310 C C . LYS A 1 170 ? -12.334 -15.456 22.412 1.00 90.88 170 LYS A C 1
ATOM 1312 O O . LYS A 1 170 ? -12.565 -14.252 22.582 1.00 90.88 170 LYS A O 1
ATOM 1317 N N . PRO A 1 171 ? -11.718 -16.194 23.352 1.00 92.06 171 PRO A N 1
ATOM 1318 C CA . PRO A 1 171 ? -11.180 -15.609 24.574 1.00 92.06 171 PRO A CA 1
ATOM 1319 C C . PRO A 1 171 ? -10.161 -14.506 24.270 1.00 92.06 171 PRO A C 1
ATOM 1321 O O . PRO A 1 171 ? -9.262 -14.685 23.450 1.00 92.06 171 PRO A O 1
ATOM 1324 N N . TRP A 1 172 ? -10.266 -13.366 24.960 1.00 92.94 172 TRP A N 1
ATOM 1325 C CA . TRP A 1 172 ? -9.380 -12.216 24.731 1.00 92.94 172 TRP A CA 1
ATOM 1326 C C . TRP A 1 172 ? -7.898 -12.582 24.873 1.00 92.94 172 TRP A C 1
ATOM 1328 O O . TRP A 1 172 ? -7.061 -12.220 24.046 1.00 92.94 172 TRP A O 1
ATOM 1338 N N . LYS A 1 173 ? -7.589 -13.372 25.906 1.00 92.25 173 LYS A N 1
ATOM 1339 C CA . LYS A 1 173 ? -6.239 -13.848 26.204 1.00 92.25 173 LYS A CA 1
ATOM 1340 C C . LYS A 1 173 ? -5.641 -14.678 25.065 1.00 92.25 173 LYS A C 1
ATOM 1342 O O . LYS A 1 173 ? -4.468 -14.493 24.754 1.00 92.25 173 LYS A O 1
ATOM 1347 N N . GLU A 1 174 ? -6.440 -15.519 24.406 1.00 91.50 174 GLU A N 1
ATOM 1348 C CA . GLU A 1 174 ? -5.978 -16.331 23.274 1.00 91.50 174 GLU A CA 1
ATOM 1349 C C . GLU A 1 174 ? -5.577 -15.464 22.080 1.00 91.50 174 GLU A C 1
ATOM 1351 O O . GLU A 1 174 ? -4.545 -15.722 21.468 1.00 91.50 174 GLU A O 1
ATOM 1356 N N . LEU A 1 175 ? -6.323 -14.394 21.785 1.00 91.56 175 LEU A N 1
ATOM 1357 C CA . LEU A 1 175 ? -5.974 -13.476 20.694 1.00 91.56 175 LEU A CA 1
ATOM 1358 C C . LEU A 1 175 ? -4.646 -12.752 20.962 1.00 91.56 175 LEU A C 1
ATOM 1360 O O . LEU A 1 175 ? -3.826 -12.579 20.055 1.00 91.56 175 LEU A O 1
ATOM 1364 N N . ILE A 1 176 ? -4.423 -12.330 22.211 1.00 91.56 176 ILE A N 1
ATOM 1365 C CA . ILE A 1 176 ? -3.204 -11.623 22.626 1.00 91.56 176 ILE A CA 1
ATOM 1366 C C . ILE A 1 176 ? -1.995 -12.567 22.617 1.00 91.56 176 ILE A C 1
ATOM 1368 O O . ILE A 1 176 ? -0.959 -12.229 22.041 1.00 91.56 176 ILE A O 1
ATOM 1372 N N . GLU A 1 177 ? -2.121 -13.753 23.219 1.00 90.69 177 GLU A N 1
ATOM 1373 C CA . GLU A 1 177 ? -1.047 -14.755 23.296 1.00 90.69 177 GLU A CA 1
ATOM 1374 C C . GLU A 1 177 ? -0.743 -15.381 21.931 1.00 90.69 177 GLU A C 1
ATOM 1376 O O . GLU A 1 177 ? 0.426 -15.543 21.576 1.00 90.69 177 GLU A O 1
ATOM 1381 N N . GLY A 1 178 ? -1.783 -15.646 21.136 1.00 87.75 178 GLY A N 1
ATOM 1382 C CA . GLY A 1 178 ? -1.685 -16.081 19.741 1.00 87.75 178 GLY A CA 1
ATOM 1383 C C . GLY A 1 178 ? -1.158 -14.996 18.803 1.00 87.75 178 GLY A C 1
ATOM 1384 O O . GLY A 1 178 ? -0.790 -15.289 17.666 1.00 87.75 178 GLY A O 1
ATOM 1385 N N . LYS A 1 179 ? -1.063 -13.750 19.291 1.00 89.19 179 LYS A N 1
ATOM 1386 C CA . LYS A 1 179 ? -0.584 -12.580 18.552 1.00 89.19 179 LYS A CA 1
ATOM 1387 C C . LYS A 1 179 ? -1.297 -12.419 17.212 1.00 89.19 179 LYS A C 1
ATOM 1389 O O . LYS A 1 179 ? -0.673 -12.116 16.187 1.00 89.19 179 LYS A O 1
ATOM 1394 N N . ASP A 1 180 ? -2.611 -12.571 17.249 1.00 90.69 180 ASP A N 1
ATOM 1395 C CA . ASP A 1 180 ? -3.462 -12.372 16.089 1.00 90.69 180 ASP A CA 1
ATOM 1396 C C . ASP A 1 180 ? -3.480 -10.892 15.694 1.00 90.69 180 ASP A C 1
ATOM 1398 O O . ASP A 1 180 ? -3.336 -9.986 16.525 1.00 90.69 180 ASP A O 1
ATOM 1402 N N . ARG A 1 181 ? -3.568 -10.636 14.386 1.00 92.19 181 ARG A N 1
ATOM 1403 C CA . ARG A 1 181 ? -3.467 -9.290 13.814 1.00 92.19 181 ARG A CA 1
ATOM 1404 C C . ARG A 1 181 ? -4.626 -9.002 12.875 1.00 92.19 181 ARG A C 1
ATOM 1406 O O . ARG A 1 181 ? -4.820 -9.701 11.881 1.00 92.19 181 ARG A O 1
ATOM 1413 N N . PHE A 1 182 ? -5.308 -7.895 13.145 1.00 93.12 182 PHE A N 1
ATOM 1414 C CA . PHE A 1 182 ? -6.496 -7.418 12.450 1.00 93.12 182 PHE A CA 1
ATOM 1415 C C . PHE A 1 182 ? -6.236 -6.112 11.696 1.00 93.12 182 PHE A C 1
ATOM 1417 O O . PHE A 1 182 ? -5.390 -5.293 12.072 1.00 93.12 182 PHE A O 1
ATOM 1424 N N . ARG A 1 183 ? -6.937 -5.923 10.576 1.00 91.69 183 ARG A N 1
ATOM 1425 C CA . ARG A 1 183 ? -6.894 -4.682 9.781 1.00 91.69 183 ARG A CA 1
ATOM 1426 C C . ARG A 1 183 ? -8.053 -3.749 10.105 1.00 91.69 183 ARG A C 1
ATOM 1428 O O . ARG A 1 183 ? -7.992 -2.561 9.793 1.00 91.69 183 ARG A O 1
ATOM 1435 N N . THR A 1 184 ? -9.109 -4.269 10.713 1.00 94.50 184 THR A N 1
ATOM 1436 C CA . THR A 1 184 ? -10.266 -3.487 11.143 1.00 94.50 184 THR A CA 1
ATOM 1437 C C . THR A 1 184 ? -10.668 -3.906 12.538 1.00 94.50 184 THR A C 1
ATOM 1439 O O . THR A 1 184 ? -10.819 -5.095 12.800 1.00 94.50 184 THR A O 1
ATOM 1442 N N . VAL A 1 185 ? -10.813 -2.927 13.422 1.00 97.06 185 VAL A N 1
ATOM 1443 C CA . VAL A 1 185 ? -11.208 -3.135 14.813 1.00 97.06 185 VAL A CA 1
ATOM 1444 C C . VAL A 1 185 ? -12.470 -2.324 15.069 1.00 97.06 185 VAL A C 1
ATOM 1446 O O . VAL A 1 185 ? -12.443 -1.101 14.968 1.00 97.06 185 VAL A O 1
ATOM 1449 N N . PHE A 1 186 ? -13.568 -2.998 15.385 1.00 97.56 186 PHE A N 1
ATOM 1450 C CA . PHE A 1 186 ? -14.825 -2.391 15.808 1.00 97.56 186 PHE A CA 1
ATOM 1451 C C . PHE A 1 186 ? -15.002 -2.614 17.308 1.00 97.56 186 PHE A C 1
ATOM 1453 O O . PHE A 1 186 ? -14.868 -3.734 17.794 1.00 97.56 186 PHE A O 1
ATOM 1460 N N . MET A 1 187 ? -15.256 -1.542 18.048 1.00 98.06 187 MET A N 1
ATOM 1461 C CA . MET A 1 187 ? -15.389 -1.541 19.500 1.00 98.06 187 MET A CA 1
ATOM 1462 C C . MET A 1 187 ? -16.789 -1.053 19.865 1.00 98.06 187 MET A C 1
ATOM 1464 O O . MET A 1 187 ? -17.165 0.062 19.500 1.00 98.06 187 MET A O 1
ATOM 1468 N N . ASN A 1 188 ? -17.532 -1.870 20.610 1.00 96.50 188 ASN A N 1
ATOM 1469 C CA . ASN A 1 188 ? -18.842 -1.509 21.158 1.00 96.50 188 ASN A CA 1
ATOM 1470 C C . ASN A 1 188 ? -18.845 -1.683 22.685 1.00 96.50 188 ASN A C 1
ATOM 1472 O O . ASN A 1 188 ? -19.451 -2.625 23.197 1.00 96.50 188 ASN A O 1
ATOM 1476 N N . PRO A 1 189 ? -18.079 -0.856 23.417 1.00 95.50 189 PRO A N 1
ATOM 1477 C CA . PRO A 1 189 ? -18.072 -0.917 24.872 1.00 95.50 189 PRO A CA 1
ATOM 1478 C C . PRO A 1 189 ? -19.460 -0.579 25.424 1.00 95.50 189 PRO A C 1
ATOM 1480 O O . PRO A 1 189 ? -20.169 0.266 24.872 1.00 95.50 189 PRO A O 1
ATOM 1483 N N . ASP A 1 190 ? -19.831 -1.207 26.538 1.00 93.94 190 ASP A N 1
ATOM 1484 C CA . ASP A 1 190 ? -21.022 -0.790 27.269 1.00 93.94 190 ASP A CA 1
ATOM 1485 C C . ASP A 1 190 ? -20.804 0.568 27.965 1.00 93.94 190 ASP A C 1
ATOM 1487 O O . ASP A 1 190 ? -19.682 1.079 28.079 1.00 93.94 190 ASP A O 1
ATOM 1491 N N . ASP A 1 191 ? -21.897 1.175 28.428 1.00 92.94 191 ASP A N 1
ATOM 1492 C CA . ASP A 1 191 ? -21.839 2.503 29.042 1.00 92.94 191 ASP A CA 1
ATOM 1493 C C . ASP A 1 191 ? -20.991 2.497 30.332 1.00 92.94 191 ASP A C 1
ATOM 1495 O O . ASP A 1 191 ? -20.322 3.484 30.620 1.00 92.94 191 ASP A O 1
ATOM 1499 N N . ARG A 1 192 ? -20.906 1.370 31.059 1.00 92.81 192 ARG A N 1
ATOM 1500 C CA . ARG A 1 192 ? -20.082 1.251 32.279 1.00 92.81 192 ARG A CA 1
ATOM 1501 C C . ARG A 1 192 ? -18.590 1.319 31.961 1.00 92.81 192 ARG A C 1
ATOM 1503 O O . ARG A 1 192 ? -17.827 1.976 32.668 1.00 92.81 192 ARG A O 1
ATOM 1510 N N . VAL A 1 193 ? -18.162 0.647 30.893 1.00 94.12 193 VAL A N 1
ATOM 1511 C CA . VAL A 1 193 ? -16.785 0.721 30.392 1.00 94.12 193 VAL A CA 1
ATOM 1512 C C . VAL A 1 193 ? -16.455 2.149 29.968 1.00 94.12 193 VAL A C 1
ATOM 1514 O O . VAL A 1 193 ? -15.378 2.655 30.289 1.00 94.12 193 VAL A O 1
ATOM 1517 N N . LEU A 1 194 ? -17.378 2.816 29.274 1.00 95.31 194 LEU A N 1
ATOM 1518 C CA . LEU A 1 194 ? -17.190 4.195 28.830 1.00 95.31 194 LEU A CA 1
ATOM 1519 C C . LEU A 1 194 ? -17.134 5.183 29.997 1.00 95.31 194 LEU A C 1
ATOM 1521 O O . LEU A 1 194 ? -16.288 6.072 29.967 1.00 95.31 194 LEU A O 1
ATOM 1525 N N . GLU A 1 195 ? -17.964 5.016 31.027 1.00 94.75 195 GLU A N 1
ATOM 1526 C CA . GLU A 1 195 ? -17.931 5.816 32.257 1.00 94.75 195 GLU A CA 1
ATOM 1527 C C . GLU A 1 195 ? -16.551 5.761 32.921 1.00 94.75 195 GLU A C 1
ATOM 1529 O O . GLU A 1 195 ? -15.953 6.812 33.156 1.00 94.75 195 GLU A O 1
ATOM 1534 N N . LEU A 1 196 ? -15.998 4.557 33.110 1.00 92.44 196 LEU A N 1
ATOM 1535 C CA . LEU A 1 196 ? -14.665 4.356 33.692 1.00 92.44 196 LEU A CA 1
ATOM 1536 C C . LEU A 1 196 ? -13.559 5.018 32.852 1.00 92.44 196 LEU A C 1
ATOM 1538 O O . LEU A 1 196 ? -12.631 5.637 33.376 1.00 92.44 196 LEU A O 1
ATOM 1542 N N . ILE A 1 197 ? -13.649 4.901 31.525 1.00 93.81 197 ILE A N 1
ATOM 1543 C CA . ILE A 1 197 ? -12.696 5.533 30.601 1.00 93.81 197 ILE A CA 1
ATOM 1544 C C . ILE A 1 197 ? -12.838 7.061 30.632 1.00 93.81 197 ILE A C 1
ATOM 1546 O O . ILE A 1 197 ? -11.849 7.775 30.444 1.00 93.81 197 ILE A O 1
ATOM 1550 N N . ASN A 1 198 ? -14.047 7.580 30.856 1.00 91.62 198 ASN A N 1
ATOM 1551 C CA . ASN A 1 198 ? -14.321 9.013 30.885 1.00 91.62 198 ASN A CA 1
ATOM 1552 C C . ASN A 1 198 ? -13.781 9.700 32.147 1.00 91.62 198 ASN A C 1
ATOM 1554 O O . ASN A 1 198 ? -13.609 10.919 32.140 1.00 91.62 198 ASN A O 1
ATOM 1558 N N . GLU A 1 199 ? -13.483 8.944 33.207 1.00 91.06 199 GLU A N 1
ATOM 1559 C CA . GLU A 1 199 ? -12.888 9.483 34.427 1.00 91.06 199 GLU A CA 1
ATOM 1560 C C . GLU A 1 199 ? -11.596 10.256 34.124 1.00 91.06 199 GLU A C 1
ATOM 1562 O O . GLU A 1 199 ? -10.725 9.814 33.365 1.00 91.06 199 GLU A O 1
ATOM 1567 N N . THR A 1 200 ? -11.460 11.438 34.730 1.00 78.94 200 THR A N 1
ATOM 1568 C CA . THR A 1 200 ? -10.314 12.336 34.516 1.00 78.94 200 THR A CA 1
ATOM 1569 C C . THR A 1 200 ? -8.988 11.698 34.935 1.00 78.94 200 THR A C 1
ATOM 1571 O O . THR A 1 200 ? -7.952 12.001 34.349 1.00 78.94 200 THR A O 1
ATOM 1574 N N . SER A 1 201 ? -9.014 10.810 35.931 1.00 85.75 201 SER A N 1
ATOM 1575 C CA . SER A 1 201 ? -7.852 10.054 36.410 1.00 85.75 201 SER A CA 1
ATOM 1576 C C . SER A 1 201 ? -7.392 8.964 35.447 1.00 85.75 201 SER A C 1
ATOM 1578 O O . SER A 1 201 ? -6.229 8.581 35.500 1.00 85.75 201 SER A O 1
ATOM 1580 N N . THR A 1 202 ? -8.271 8.477 34.571 1.00 90.38 202 THR A N 1
ATOM 1581 C CA . THR A 1 202 ? -7.950 7.396 33.638 1.00 90.38 202 THR A CA 1
ATOM 1582 C C . THR A 1 202 ? -7.190 7.951 32.439 1.00 90.38 202 THR A C 1
ATOM 1584 O O . THR A 1 202 ? -7.748 8.676 31.606 1.00 90.38 202 THR A O 1
ATOM 1587 N N . SER A 1 203 ? -5.908 7.615 32.322 1.00 93.50 203 SER A N 1
ATOM 1588 C CA . SER A 1 203 ? -5.075 8.015 31.189 1.00 93.50 203 SER A CA 1
ATOM 1589 C C . SER A 1 203 ? -5.257 7.085 29.984 1.00 93.50 203 SER A C 1
ATOM 1591 O O . SER A 1 203 ? -5.776 5.976 30.090 1.00 93.50 203 SER A O 1
ATOM 1593 N N . VAL A 1 204 ? -4.799 7.524 28.808 1.00 94.00 204 VAL A N 1
ATOM 1594 C CA . VAL A 1 204 ? -4.760 6.684 27.594 1.00 94.00 204 VAL A CA 1
ATOM 1595 C C . VAL A 1 204 ? -3.922 5.418 27.821 1.00 94.00 204 VAL A C 1
ATOM 1597 O O . VAL A 1 204 ? -4.291 4.351 27.334 1.00 94.00 204 VAL A O 1
ATOM 1600 N N . ASN A 1 205 ? -2.831 5.520 28.587 1.00 94.88 205 ASN A N 1
ATOM 1601 C CA . ASN A 1 205 ? -1.960 4.384 28.889 1.00 94.88 205 ASN A CA 1
ATOM 1602 C C . ASN A 1 205 ? -2.661 3.358 29.784 1.00 94.88 205 ASN A C 1
ATOM 1604 O O . ASN A 1 205 ? -2.544 2.169 29.522 1.00 94.88 205 ASN A O 1
ATOM 1608 N N . ASP A 1 206 ? -3.463 3.796 30.758 1.00 95.00 206 ASP A N 1
ATOM 1609 C CA . ASP A 1 206 ? -4.218 2.872 31.617 1.00 95.00 206 ASP A CA 1
ATOM 1610 C C . ASP A 1 206 ? -5.222 2.049 30.795 1.00 95.00 206 ASP A C 1
ATOM 1612 O O . ASP A 1 206 ? -5.348 0.835 30.960 1.00 95.00 206 ASP A O 1
ATOM 1616 N N . VAL A 1 207 ? -5.906 2.700 29.846 1.00 95.12 207 VAL A N 1
ATOM 1617 C CA . VAL A 1 207 ? -6.824 2.035 28.906 1.00 95.12 207 VAL A CA 1
ATOM 1618 C C . VAL A 1 207 ? -6.060 1.080 27.983 1.00 95.12 207 VAL A C 1
ATOM 1620 O O . VAL A 1 207 ? -6.530 -0.028 27.712 1.00 95.12 207 VAL A O 1
ATOM 1623 N N . HIS A 1 208 ? -4.881 1.491 27.510 1.00 94.62 208 HIS A N 1
ATOM 1624 C CA . HIS A 1 208 ? -4.016 0.673 26.665 1.00 94.62 208 HIS A CA 1
ATOM 1625 C C . HIS A 1 208 ? -3.541 -0.584 27.398 1.00 94.62 208 HIS A C 1
ATOM 1627 O O . HIS A 1 208 ? -3.687 -1.680 26.864 1.00 94.62 208 HIS A O 1
ATOM 1633 N N . ASP A 1 209 ? -3.044 -0.446 28.623 1.00 93.50 209 ASP A N 1
ATOM 1634 C CA . ASP A 1 209 ? -2.521 -1.554 29.420 1.00 93.50 209 ASP A CA 1
ATOM 1635 C C . ASP A 1 209 ? -3.628 -2.523 29.843 1.00 93.50 209 ASP A C 1
ATOM 1637 O O . ASP A 1 209 ? -3.410 -3.740 29.850 1.00 93.50 209 ASP A O 1
ATOM 1641 N N . LYS A 1 210 ? -4.827 -1.996 30.144 1.00 93.38 210 LYS A N 1
ATOM 1642 C CA . LYS A 1 210 ? -5.996 -2.808 30.495 1.00 93.38 210 LYS A CA 1
ATOM 1643 C C . LYS A 1 210 ? -6.460 -3.656 29.316 1.00 93.38 210 LYS A C 1
ATOM 1645 O O . LYS A 1 210 ? -6.593 -4.869 29.454 1.00 93.38 210 LYS A O 1
ATOM 1650 N N . TYR A 1 211 ? -6.738 -3.030 28.172 1.00 94.56 211 TYR A N 1
ATOM 1651 C CA . TYR A 1 211 ? -7.390 -3.738 27.072 1.00 94.56 211 TYR A CA 1
ATOM 1652 C C . TYR A 1 211 ? -6.409 -4.294 26.048 1.00 94.56 211 TYR A C 1
ATOM 1654 O O . TYR A 1 211 ? -6.717 -5.308 25.451 1.00 94.56 211 TYR A O 1
ATOM 1662 N N . LYS A 1 212 ? -5.237 -3.693 25.824 1.00 94.31 212 LYS A N 1
ATOM 1663 C CA . LYS A 1 212 ? -4.217 -4.145 24.852 1.00 94.31 212 LYS A CA 1
ATOM 1664 C C . LYS A 1 212 ? -4.715 -4.306 23.411 1.00 94.31 212 LYS A C 1
ATOM 1666 O O . LYS A 1 212 ? -4.143 -5.039 22.611 1.00 94.31 212 LYS A O 1
ATOM 1671 N N . ILE A 1 213 ? -5.761 -3.571 23.029 1.00 95.69 213 ILE A N 1
ATOM 1672 C CA . ILE A 1 213 ? -6.346 -3.618 21.674 1.00 95.69 213 ILE A CA 1
ATOM 1673 C C . ILE A 1 213 ? -5.301 -3.254 20.607 1.00 95.69 213 ILE A C 1
ATOM 1675 O O . ILE A 1 213 ? -5.288 -3.813 19.510 1.00 95.69 213 ILE A O 1
ATOM 1679 N N . ALA A 1 214 ? -4.384 -2.344 20.938 1.00 93.56 214 ALA A N 1
ATOM 1680 C CA . ALA A 1 214 ? -3.304 -1.925 20.052 1.00 93.56 214 ALA A CA 1
ATOM 1681 C C . ALA A 1 214 ? -2.322 -3.052 19.690 1.00 93.56 214 ALA A C 1
ATOM 1683 O O . ALA A 1 214 ? -1.620 -2.922 18.683 1.00 93.56 214 ALA A O 1
ATOM 1684 N N . ASP A 1 215 ? -2.273 -4.136 20.463 1.00 92.62 215 ASP A N 1
ATOM 1685 C CA . ASP A 1 215 ? -1.425 -5.289 20.165 1.00 92.62 215 ASP A CA 1
ATOM 1686 C C . ASP A 1 215 ? -2.048 -6.169 19.083 1.00 92.62 215 ASP A C 1
ATOM 1688 O O . ASP A 1 215 ? -1.326 -6.834 18.349 1.00 92.62 215 ASP A O 1
ATOM 1692 N N . LEU A 1 216 ? -3.371 -6.122 18.910 1.00 93.31 216 LEU A N 1
ATOM 1693 C CA . LEU A 1 216 ? -4.108 -6.952 17.956 1.00 93.31 216 LEU A CA 1
ATOM 1694 C C . LEU A 1 216 ? -4.197 -6.352 16.553 1.00 93.31 216 LEU A C 1
ATOM 1696 O O . LEU A 1 216 ? -4.850 -6.904 15.677 1.00 93.31 216 LEU A O 1
ATOM 1700 N N . ARG A 1 217 ? -3.557 -5.220 16.280 1.00 91.31 217 ARG A N 1
ATOM 1701 C CA . ARG A 1 217 ? -3.611 -4.584 14.956 1.00 91.31 217 ARG A CA 1
ATOM 1702 C C . ARG A 1 217 ? -2.424 -4.970 14.081 1.00 91.31 217 ARG A C 1
ATOM 1704 O O . ARG A 1 217 ? -1.290 -5.084 14.537 1.00 91.31 217 ARG A O 1
ATOM 1711 N N . THR A 1 218 ? -2.665 -5.087 12.785 1.00 86.88 218 THR A N 1
ATOM 1712 C CA . THR A 1 218 ? -1.606 -5.264 11.781 1.00 86.88 218 THR A CA 1
ATOM 1713 C C . THR A 1 218 ? -0.6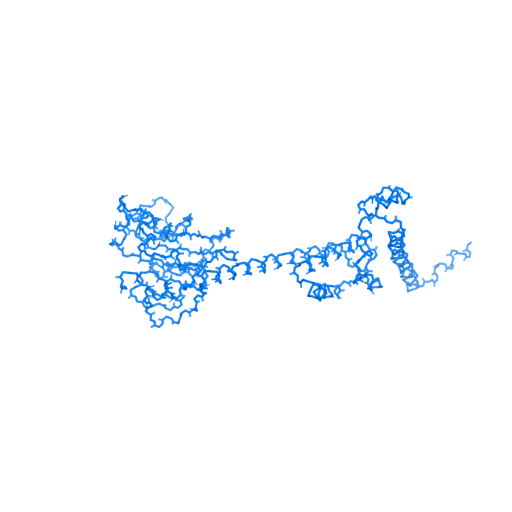76 -4.041 11.685 1.00 86.88 218 THR A C 1
ATOM 1715 O O . THR A 1 218 ? -1.082 -2.911 11.974 1.00 86.88 218 THR A O 1
ATOM 1718 N N . PRO A 1 219 ? 0.582 -4.219 11.237 1.00 82.44 219 PRO A N 1
ATOM 1719 C CA . PRO A 1 219 ? 1.418 -3.098 10.824 1.00 82.44 219 PRO A CA 1
ATOM 1720 C C . PRO A 1 219 ? 0.808 -2.383 9.609 1.00 82.44 219 PRO A C 1
ATOM 1722 O O . PRO A 1 219 ? 0.355 -3.013 8.659 1.00 82.44 219 PRO A O 1
ATOM 1725 N N . SER A 1 220 ? 0.850 -1.054 9.594 1.00 74.75 220 SER A N 1
ATOM 1726 C CA . SER A 1 220 ? 0.149 -0.225 8.604 1.00 74.75 220 SER A CA 1
ATOM 1727 C C . SER A 1 220 ? 0.988 0.140 7.365 1.00 74.75 220 SER A C 1
ATOM 1729 O O . SER A 1 220 ? 0.880 1.240 6.816 1.00 74.75 220 SER A O 1
ATOM 1731 N N . GLN A 1 221 ? 1.876 -0.763 6.932 1.00 72.50 221 GLN A N 1
ATOM 1732 C CA . GLN A 1 221 ? 2.827 -0.499 5.840 1.00 72.50 221 GLN A CA 1
ATOM 1733 C C . GLN A 1 221 ? 2.202 -0.687 4.449 1.00 72.50 221 GLN A C 1
ATOM 1735 O O . GLN A 1 221 ? 2.521 0.063 3.520 1.00 72.50 221 GLN A O 1
ATOM 1740 N N . THR A 1 222 ? 1.326 -1.682 4.282 1.00 68.62 222 THR A N 1
ATOM 1741 C CA . THR A 1 222 ? 0.684 -1.998 2.994 1.00 68.62 222 THR A CA 1
ATOM 1742 C C . THR A 1 222 ? -0.720 -1.436 2.852 1.00 68.62 222 THR A C 1
ATOM 1744 O O . THR A 1 222 ? -1.093 -1.056 1.742 1.00 68.62 222 THR A O 1
ATOM 1747 N N . LYS A 1 223 ? -1.491 -1.386 3.941 1.00 75.06 223 LYS A N 1
ATOM 1748 C CA . LYS A 1 223 ? -2.848 -0.834 3.971 1.00 75.06 223 LYS A CA 1
ATOM 1749 C C . LYS A 1 223 ? -3.070 -0.051 5.256 1.00 75.06 223 LYS A C 1
ATOM 1751 O O . LYS A 1 223 ? -2.427 -0.320 6.272 1.00 75.06 223 LYS A O 1
ATOM 1756 N N . THR A 1 224 ? -4.011 0.877 5.193 1.00 84.44 224 THR A N 1
ATOM 1757 C CA . THR A 1 224 ? -4.544 1.565 6.363 1.00 84.44 224 THR A CA 1
ATOM 1758 C C . THR A 1 224 ? -5.266 0.567 7.262 1.00 84.44 224 THR A C 1
ATOM 1760 O O . THR A 1 224 ? -5.995 -0.302 6.780 1.00 84.44 224 THR A O 1
ATOM 1763 N N . VAL A 1 225 ? -5.041 0.689 8.565 1.00 91.56 225 VAL A N 1
ATOM 1764 C CA . VAL A 1 225 ? -5.765 -0.054 9.597 1.00 91.56 225 VAL A CA 1
ATOM 1765 C C . VAL A 1 225 ? -6.836 0.872 10.153 1.00 91.56 225 VAL A C 1
ATOM 1767 O O . VAL A 1 225 ? -6.525 2.008 10.513 1.00 91.56 225 VAL A O 1
ATOM 1770 N N . GLN A 1 226 ? -8.073 0.391 10.210 1.00 94.31 226 GLN A N 1
ATOM 1771 C CA . GLN A 1 226 ? -9.231 1.173 10.638 1.00 94.31 226 GLN A CA 1
ATOM 1772 C C . GLN A 1 226 ? -9.674 0.759 12.045 1.00 94.31 226 GLN A C 1
ATOM 1774 O O . GLN A 1 226 ? -9.703 -0.431 12.369 1.00 94.31 226 GLN A O 1
ATOM 1779 N N . GLY A 1 227 ? -10.015 1.744 12.868 1.00 96.50 227 GLY A N 1
ATOM 1780 C CA . GLY A 1 227 ? -10.563 1.573 14.208 1.00 96.50 227 GLY A CA 1
ATOM 1781 C C . GLY A 1 227 ? -11.893 2.305 14.321 1.00 96.50 227 GLY A C 1
ATOM 1782 O O . GLY A 1 227 ? -12.005 3.453 13.895 1.00 96.50 227 GLY A O 1
ATOM 1783 N N . PHE A 1 228 ? -12.892 1.657 14.904 1.00 97.75 228 PHE A N 1
ATOM 1784 C CA . PHE A 1 228 ? -14.234 2.202 15.060 1.00 97.75 228 PHE A CA 1
ATOM 1785 C C . PHE A 1 228 ? -14.702 2.056 16.501 1.00 97.75 228 PHE A C 1
ATOM 1787 O O . PHE A 1 228 ? -14.540 0.983 17.078 1.00 97.75 228 PHE A O 1
ATOM 1794 N N . VAL A 1 229 ? -15.300 3.104 17.068 1.00 98.12 229 VAL A N 1
ATOM 1795 C CA . VAL A 1 229 ? -15.971 3.042 18.376 1.00 98.12 229 VAL A CA 1
ATOM 1796 C C . VAL A 1 229 ? -17.422 3.454 18.204 1.00 98.12 229 VAL A C 1
ATOM 1798 O O . VAL A 1 229 ? -17.698 4.576 17.781 1.00 98.12 229 VAL A O 1
ATOM 1801 N N . TYR A 1 230 ? -18.334 2.549 18.538 1.00 96.88 230 TYR A N 1
ATOM 1802 C CA . TYR A 1 230 ? -19.765 2.813 18.579 1.00 96.88 230 TYR A CA 1
ATOM 1803 C C . TYR A 1 230 ? -20.167 3.153 20.017 1.00 96.88 230 TYR A C 1
ATOM 1805 O O . TYR A 1 230 ? -19.991 2.340 20.920 1.00 96.88 230 TYR A O 1
ATOM 1813 N N . CYS A 1 231 ? -20.644 4.375 20.256 1.00 95.06 231 CYS A N 1
ATOM 1814 C CA . CYS A 1 231 ? -20.975 4.852 21.602 1.00 95.06 231 CYS A CA 1
ATOM 1815 C C . CYS A 1 231 ? -22.083 5.909 21.577 1.00 95.06 231 CYS A C 1
ATOM 1817 O O . CYS A 1 231 ? -22.417 6.448 20.525 1.00 95.06 231 CYS A O 1
ATOM 1819 N N . SER A 1 232 ? -22.668 6.225 22.734 1.00 93.31 232 SER A N 1
ATOM 1820 C CA . SER A 1 232 ? -23.591 7.366 22.846 1.00 93.31 232 SER A CA 1
ATOM 1821 C C . SER A 1 232 ? -22.819 8.681 22.693 1.00 93.31 232 SER A C 1
ATOM 1823 O O . SER A 1 232 ? -21.647 8.762 23.072 1.00 93.31 232 SER A O 1
ATOM 1825 N N . SER A 1 233 ? -23.461 9.721 22.163 1.00 91.69 233 SER A N 1
ATOM 1826 C CA . SER A 1 233 ? -22.841 11.036 21.939 1.00 91.69 233 SER A CA 1
ATOM 1827 C C . SER A 1 233 ? -22.240 11.670 23.202 1.00 91.69 233 SER A C 1
ATOM 1829 O O . SER A 1 233 ? -21.220 12.351 23.129 1.00 91.69 233 SER A O 1
ATOM 1831 N N . GLU A 1 234 ? -22.818 11.413 24.378 1.00 92.69 234 GLU A N 1
ATOM 1832 C CA . GLU A 1 234 ? -22.282 11.883 25.666 1.00 92.69 234 GLU A CA 1
ATOM 1833 C C . GLU A 1 234 ? -20.916 11.261 26.023 1.00 92.69 234 GLU A C 1
ATOM 1835 O O . GLU A 1 234 ? -20.125 11.873 26.740 1.00 92.69 234 GLU A O 1
ATOM 1840 N N . PHE A 1 235 ? -20.587 10.099 25.447 1.00 95.12 235 PHE A N 1
ATOM 1841 C CA . PHE A 1 235 ? -19.329 9.379 25.662 1.00 95.12 235 PHE A CA 1
ATOM 1842 C C . PHE A 1 235 ? -18.295 9.584 24.547 1.00 95.12 235 PHE A C 1
ATOM 1844 O O . PHE A 1 235 ? -17.285 8.881 24.514 1.00 95.12 235 PHE A O 1
ATOM 1851 N N . ILE A 1 236 ? -18.477 10.561 23.649 1.00 95.00 236 ILE A N 1
ATOM 1852 C CA . ILE A 1 236 ? -17.485 10.874 22.602 1.00 95.00 236 ILE A CA 1
ATOM 1853 C C . ILE A 1 236 ? -16.064 11.076 23.170 1.00 95.00 236 ILE A C 1
ATOM 1855 O O . ILE A 1 236 ? -15.124 10.529 22.585 1.00 95.00 236 ILE A O 1
ATOM 1859 N N . PRO A 1 237 ? -15.846 11.798 24.292 1.00 95.19 237 PRO A N 1
ATOM 1860 C CA . PRO A 1 237 ? -14.508 11.934 24.872 1.00 95.19 237 PRO A CA 1
ATOM 1861 C C . PRO A 1 237 ? -13.887 10.587 25.267 1.00 95.19 237 PRO A C 1
ATOM 1863 O O . PRO A 1 237 ? -12.730 10.322 24.931 1.00 95.19 237 PRO A O 1
ATOM 1866 N N . ALA A 1 238 ? -14.666 9.709 25.905 1.00 96.44 238 ALA A N 1
ATOM 1867 C CA . ALA A 1 238 ? -14.235 8.364 26.274 1.00 96.44 238 ALA A CA 1
ATOM 1868 C C . ALA A 1 238 ? -13.951 7.495 25.040 1.00 96.44 238 ALA A C 1
ATOM 1870 O O . ALA A 1 238 ? -12.908 6.849 24.965 1.00 96.44 238 ALA A O 1
ATOM 1871 N N . GLY A 1 239 ? -14.820 7.540 24.026 1.00 96.88 239 GLY A N 1
ATOM 1872 C CA . GLY A 1 239 ? -14.623 6.815 22.773 1.00 96.88 239 GLY A CA 1
ATOM 1873 C C . GLY A 1 239 ? -13.369 7.263 22.013 1.00 96.88 239 GLY A C 1
ATOM 1874 O O . GLY A 1 239 ? -12.638 6.431 21.476 1.00 96.88 239 GLY A O 1
ATOM 1875 N N . ARG A 1 240 ? -13.046 8.564 22.025 1.00 96.50 240 ARG A N 1
ATOM 1876 C CA . ARG A 1 240 ? -11.779 9.076 21.472 1.00 96.50 240 ARG A CA 1
ATOM 1877 C C . ARG A 1 240 ? -10.568 8.584 22.261 1.00 96.50 240 ARG A C 1
ATOM 1879 O O . ARG A 1 240 ? -9.595 8.164 21.641 1.00 96.50 240 ARG A O 1
ATOM 1886 N N . LYS A 1 241 ? -10.645 8.584 23.597 1.00 96.88 241 LYS A N 1
ATOM 1887 C CA . LYS A 1 241 ? -9.589 8.041 24.468 1.00 96.88 241 LYS A CA 1
ATOM 1888 C C . LYS A 1 241 ? -9.355 6.550 24.187 1.00 96.88 241 LYS A C 1
ATOM 1890 O O . LYS A 1 241 ? -8.211 6.118 24.092 1.00 96.88 241 LYS A O 1
ATOM 1895 N N . LEU A 1 242 ? -10.426 5.782 23.972 1.00 97.44 242 LEU A N 1
ATOM 1896 C CA . LEU A 1 242 ? -10.353 4.367 23.605 1.00 97.44 242 LEU A CA 1
ATOM 1897 C C . LEU A 1 242 ? -9.721 4.145 22.219 1.00 97.44 242 LEU A C 1
ATOM 1899 O O . LEU A 1 242 ? -8.855 3.281 22.086 1.00 97.44 242 LEU A O 1
ATOM 1903 N N . LEU A 1 243 ? -10.091 4.936 21.200 1.00 97.06 243 LEU A N 1
ATOM 1904 C CA . LEU A 1 243 ? -9.439 4.893 19.879 1.00 97.06 243 LEU A CA 1
ATOM 1905 C C . LEU A 1 243 ? -7.932 5.144 19.988 1.00 97.06 243 LEU A C 1
ATOM 1907 O O . LEU A 1 243 ? -7.138 4.414 19.391 1.00 97.06 243 LEU A O 1
ATOM 1911 N N . GLU A 1 244 ? -7.548 6.160 20.758 1.00 96.44 244 GLU A N 1
ATOM 1912 C CA . GLU A 1 244 ? -6.151 6.532 20.962 1.00 96.44 244 GLU A CA 1
ATOM 1913 C C . GLU A 1 244 ? -5.376 5.437 21.706 1.00 96.44 244 GLU A C 1
ATOM 1915 O O . GLU A 1 244 ? -4.288 5.058 21.275 1.00 96.44 244 GLU A O 1
ATOM 1920 N N . ALA A 1 245 ? -5.966 4.843 22.747 1.00 96.44 245 ALA A N 1
ATOM 1921 C CA . ALA A 1 245 ? -5.384 3.725 23.493 1.00 96.44 245 ALA A CA 1
ATOM 1922 C C . ALA A 1 245 ? -5.227 2.455 22.636 1.00 96.44 245 ALA A C 1
ATOM 1924 O O . ALA A 1 245 ? -4.237 1.726 22.744 1.00 96.44 245 ALA A O 1
ATOM 1925 N N . ALA A 1 246 ? -6.167 2.218 21.716 1.00 96.31 246 ALA A N 1
ATOM 1926 C CA . ALA A 1 246 ? -6.062 1.200 20.671 1.00 96.31 246 ALA A CA 1
ATOM 1927 C C . ALA A 1 246 ? -5.057 1.584 19.554 1.00 96.31 246 ALA A C 1
ATOM 1929 O O . ALA A 1 246 ? -4.734 0.788 18.666 1.00 96.31 246 ALA A O 1
ATOM 1930 N N . GLY A 1 247 ? -4.496 2.793 19.624 1.00 94.19 247 GLY A N 1
ATOM 1931 C CA . GLY A 1 247 ? -3.409 3.291 18.792 1.00 94.19 247 GLY A CA 1
ATOM 1932 C C . GLY A 1 247 ? -3.845 3.836 17.430 1.00 94.19 247 GLY A C 1
ATOM 1933 O O . GLY A 1 247 ? -3.030 3.845 16.495 1.00 94.19 247 GLY A O 1
ATOM 1934 N N . PHE A 1 248 ? -5.104 4.253 17.307 1.00 95.00 248 PHE A N 1
ATOM 1935 C CA . PHE A 1 248 ? -5.665 4.905 16.128 1.00 95.00 248 PHE A CA 1
ATOM 1936 C C . PHE A 1 248 ? -5.692 6.423 16.304 1.00 95.00 248 PHE A C 1
ATOM 1938 O O . PHE A 1 248 ? -6.031 6.933 17.367 1.00 95.00 248 PHE A O 1
ATOM 1945 N N . ASN A 1 249 ? -5.400 7.152 15.229 1.00 93.19 249 ASN A N 1
ATOM 1946 C CA . ASN A 1 249 ? -5.603 8.594 15.196 1.00 93.19 249 ASN A CA 1
ATOM 1947 C C . ASN A 1 249 ? -7.054 8.870 14.804 1.00 93.19 249 ASN A C 1
ATOM 1949 O O . ASN A 1 249 ? -7.494 8.407 13.752 1.00 93.19 249 ASN A O 1
ATOM 1953 N N . TYR A 1 250 ? -7.788 9.622 15.623 1.00 94.25 250 TYR A N 1
ATOM 1954 C CA . TYR A 1 250 ? -9.150 10.046 15.292 1.00 94.25 250 TYR A CA 1
ATOM 1955 C C . TYR A 1 250 ? -9.183 10.813 13.958 1.00 94.25 250 TYR A C 1
ATOM 1957 O O . TYR A 1 250 ? -8.327 11.667 13.712 1.00 94.25 250 TYR A O 1
ATOM 1965 N N . ARG A 1 251 ? -10.182 10.525 13.116 1.00 91.56 251 ARG A N 1
ATOM 1966 C CA . ARG A 1 251 ? -10.384 11.198 11.826 1.00 91.56 251 ARG A CA 1
ATOM 1967 C C . ARG A 1 251 ? -11.705 11.948 11.776 1.00 91.56 251 ARG A C 1
ATOM 1969 O O . ARG A 1 251 ? -11.703 13.166 11.637 1.00 91.56 251 ARG A O 1
ATOM 1976 N N . ASP A 1 252 ? -12.809 11.227 11.885 1.00 92.12 252 ASP A N 1
ATOM 1977 C CA . ASP A 1 252 ? -14.167 11.753 11.763 1.00 92.12 252 ASP A CA 1
ATOM 1978 C C . ASP A 1 252 ? -15.166 10.851 12.505 1.00 92.12 252 ASP A C 1
ATOM 1980 O O . ASP A 1 252 ? -14.785 9.903 13.199 1.00 92.12 252 ASP A O 1
ATOM 1984 N N . MET A 1 253 ? -16.451 11.187 12.414 1.00 91.81 253 MET A N 1
ATOM 1985 C CA . MET A 1 253 ? -17.536 10.413 13.005 1.00 91.81 253 MET A CA 1
ATOM 1986 C C . MET A 1 253 ? -18.752 10.380 12.082 1.00 91.81 253 MET A C 1
ATOM 1988 O O . MET A 1 253 ? -18.991 11.324 11.329 1.00 91.81 253 MET A O 1
ATOM 1992 N N . PHE A 1 254 ? -19.541 9.317 12.192 1.00 88.62 254 PHE A N 1
ATOM 1993 C CA . PHE A 1 254 ? -20.859 9.208 11.580 1.00 88.62 254 PHE A CA 1
ATOM 1994 C C . PHE A 1 254 ? -21.922 9.484 12.637 1.00 88.62 254 PHE A C 1
ATOM 1996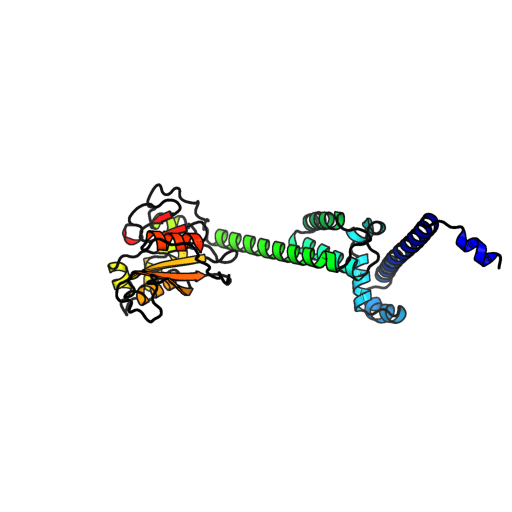 O O . PHE A 1 254 ? -21.882 8.923 13.737 1.00 88.62 254 PHE A O 1
ATOM 2003 N N . VAL A 1 255 ? -22.870 10.344 12.279 1.00 86.12 255 VAL A N 1
ATOM 2004 C CA . VAL A 1 255 ? -24.034 10.693 13.093 1.00 86.12 255 VAL A CA 1
ATOM 2005 C C . VAL A 1 255 ? -25.304 10.199 12.392 1.00 86.12 255 VAL A C 1
ATOM 2007 O O . VAL A 1 255 ? -25.325 10.149 11.158 1.00 86.12 255 VAL A O 1
ATOM 2010 N N . PRO A 1 256 ? -26.357 9.821 13.134 1.00 75.19 256 PRO A N 1
ATOM 2011 C CA . PRO A 1 256 ? -27.642 9.470 12.536 1.00 75.19 256 PRO A CA 1
ATOM 2012 C C . PRO A 1 256 ? -28.152 10.621 11.661 1.00 75.19 256 PRO A C 1
ATOM 2014 O O . PRO A 1 256 ? -28.129 11.774 12.084 1.00 75.19 256 PRO A O 1
ATOM 2017 N N . THR A 1 257 ? -28.569 10.321 10.429 1.00 69.62 257 THR A N 1
ATOM 2018 C CA . THR A 1 257 ? -29.104 11.340 9.515 1.00 69.62 257 THR A CA 1
ATOM 2019 C C . THR A 1 257 ? -30.594 11.521 9.765 1.00 69.62 257 THR A C 1
ATOM 2021 O O . THR A 1 257 ? -31.348 10.555 9.806 1.00 69.62 257 THR A O 1
ATOM 2024 N N . THR A 1 258 ? -31.018 12.766 9.892 1.00 60.81 258 THR A N 1
ATOM 2025 C CA . THR A 1 258 ? -32.390 13.175 10.240 1.00 60.81 258 THR A CA 1
ATOM 2026 C C . THR A 1 258 ? -33.031 14.060 9.170 1.00 60.81 258 THR A C 1
ATOM 2028 O O . THR A 1 258 ? -34.197 14.428 9.274 1.00 60.81 258 THR A O 1
ATOM 2031 N N . GLY A 1 259 ? -32.311 14.325 8.076 1.00 61.25 259 GLY A N 1
ATOM 2032 C CA . GLY A 1 259 ? -32.868 14.897 6.849 1.00 61.25 259 GLY A CA 1
ATOM 2033 C C . GLY A 1 259 ? -33.251 16.377 6.926 1.00 61.25 259 GLY A C 1
ATOM 2034 O O . GLY A 1 259 ? -33.856 16.872 5.978 1.00 61.25 259 GLY A O 1
ATOM 2035 N N . THR A 1 260 ? -32.916 17.093 8.004 1.00 60.75 260 THR A N 1
ATOM 2036 C CA . THR A 1 260 ? -33.234 18.521 8.129 1.00 60.75 260 THR A CA 1
ATOM 2037 C C . THR A 1 260 ? -32.051 19.413 7.743 1.00 60.75 260 THR A C 1
ATOM 2039 O O . THR A 1 260 ? -30.894 19.140 8.063 1.00 60.75 260 THR A O 1
ATOM 2042 N N . GLU A 1 261 ? -32.335 20.510 7.035 1.00 64.94 261 GLU A N 1
ATOM 2043 C CA . GLU A 1 261 ? -31.370 21.594 6.835 1.00 64.94 261 GLU A CA 1
ATOM 2044 C C . GLU A 1 261 ? -31.281 22.416 8.132 1.00 64.94 261 GLU A C 1
ATOM 2046 O O . GLU A 1 261 ? -32.098 23.300 8.385 1.00 64.94 261 GLU A O 1
ATOM 2051 N N . GLY A 1 262 ? -30.314 22.105 8.997 1.00 71.25 262 GLY A N 1
ATOM 2052 C CA . GLY A 1 262 ? -30.121 22.827 10.255 1.00 71.25 262 GLY A CA 1
ATOM 2053 C C . GLY A 1 262 ? -29.153 22.149 11.221 1.00 71.25 262 GLY A C 1
ATOM 2054 O O . GLY A 1 262 ? -28.581 21.101 10.929 1.00 71.25 262 GLY A O 1
ATOM 2055 N N . PHE A 1 263 ? -28.952 22.769 12.387 1.00 71.50 263 PHE A N 1
ATOM 2056 C CA . PHE A 1 263 ? -28.284 22.112 13.508 1.00 71.50 263 PHE A CA 1
ATOM 2057 C C . PHE A 1 263 ? -29.294 21.271 14.270 1.00 71.50 263 PHE A C 1
ATOM 2059 O O . PHE A 1 263 ? -30.325 21.782 14.707 1.00 71.50 263 PHE A O 1
ATOM 2066 N N . GLU A 1 264 ? -28.944 20.017 14.508 1.00 71.38 264 GLU A N 1
ATOM 2067 C CA . GLU A 1 264 ? -29.699 19.161 15.402 1.00 71.38 264 GLU A CA 1
ATOM 2068 C C . GLU A 1 264 ? -28.938 18.900 16.686 1.00 71.38 264 GLU A C 1
ATOM 2070 O O . GLU A 1 264 ? -27.714 18.751 16.724 1.00 71.38 264 GLU A O 1
ATOM 2075 N N . HIS A 1 265 ? -29.695 18.881 17.771 1.00 71.81 265 HIS A N 1
ATOM 2076 C CA . HIS A 1 265 ? -29.150 18.659 19.087 1.00 71.81 265 HIS A CA 1
ATOM 2077 C C . HIS A 1 265 ? -29.084 17.159 19.371 1.00 71.81 265 HIS A C 1
ATOM 2079 O O . HIS A 1 265 ? -30.094 16.540 19.697 1.00 71.81 265 HIS A O 1
ATOM 2085 N N . ILE A 1 266 ? -27.874 16.610 19.275 1.00 75.31 266 ILE A N 1
ATOM 2086 C CA . ILE A 1 266 ? -27.557 15.217 19.595 1.00 75.31 266 ILE A CA 1
ATOM 2087 C C . ILE A 1 266 ? -27.241 15.130 21.093 1.00 75.31 266 ILE A C 1
ATOM 2089 O O . ILE A 1 266 ? -26.255 15.701 21.562 1.00 75.31 266 ILE A O 1
ATOM 2093 N N . ARG A 1 267 ? -28.092 14.448 21.861 1.00 71.38 267 ARG A N 1
ATOM 2094 C CA . ARG A 1 267 ? -27.962 14.304 23.317 1.00 71.38 267 ARG A CA 1
ATOM 2095 C C . ARG A 1 267 ? -27.515 12.908 23.734 1.00 71.38 267 ARG A C 1
ATOM 2097 O O . ARG A 1 267 ? -26.583 12.797 24.524 1.00 71.38 267 ARG A O 1
ATOM 2104 N N . ARG A 1 268 ? -28.182 11.865 23.239 1.00 79.00 268 ARG A N 1
ATOM 2105 C CA . ARG A 1 268 ? -27.962 10.457 23.643 1.00 79.00 268 ARG A CA 1
ATOM 2106 C C . ARG A 1 268 ? -27.971 9.485 22.472 1.00 79.00 268 ARG A C 1
ATOM 2108 O O . ARG A 1 268 ? -27.926 8.272 22.663 1.00 79.00 268 ARG A O 1
ATOM 2115 N N . GLU A 1 269 ? -28.063 10.003 21.261 1.00 87.56 269 GLU A N 1
ATOM 2116 C CA . GLU A 1 269 ? -28.050 9.203 20.060 1.00 87.56 269 GLU A CA 1
ATOM 2117 C C . GLU A 1 269 ? -26.688 8.521 19.930 1.00 87.56 269 GLU A C 1
ATOM 2119 O O . GLU A 1 269 ? -25.643 9.038 20.348 1.00 87.56 269 GLU A O 1
ATOM 2124 N N . LYS A 1 270 ? -26.708 7.317 19.365 1.00 90.25 270 LYS A N 1
ATOM 2125 C CA . LYS A 1 270 ? -25.485 6.573 19.108 1.00 90.25 270 LYS A CA 1
ATOM 2126 C C . LYS A 1 270 ? -24.760 7.175 17.908 1.00 90.25 270 LYS A C 1
ATOM 2128 O O . LYS A 1 270 ? -25.371 7.502 16.893 1.00 90.25 270 LYS A O 1
ATOM 2133 N N . VAL A 1 271 ? -23.448 7.287 18.037 1.00 92.62 271 VAL A N 1
ATOM 2134 C CA . VAL A 1 271 ? -22.528 7.775 17.012 1.00 92.62 271 VAL A CA 1
ATOM 2135 C C . VAL A 1 271 ? -21.451 6.727 16.760 1.00 92.62 271 VAL A C 1
ATOM 2137 O O . VAL A 1 271 ? -21.163 5.887 17.616 1.00 92.62 271 VAL A O 1
ATOM 2140 N N . LEU A 1 272 ? -20.838 6.784 15.581 1.00 95.06 272 LEU A N 1
ATOM 2141 C CA . LEU A 1 272 ? -19.709 5.931 15.223 1.00 95.06 272 LEU A CA 1
ATOM 2142 C C . LEU A 1 272 ? -18.469 6.793 15.013 1.00 95.06 272 LEU A C 1
ATOM 2144 O O . LEU A 1 272 ? -18.370 7.512 14.023 1.00 95.06 272 LEU A O 1
ATOM 2148 N N . LEU A 1 273 ? -17.508 6.708 15.925 1.00 96.50 273 LEU A N 1
ATOM 2149 C CA . LEU A 1 273 ? -16.211 7.364 15.786 1.00 96.50 273 LEU A CA 1
ATOM 2150 C C . LEU A 1 273 ? -15.304 6.520 14.892 1.00 96.50 273 LEU A C 1
ATOM 2152 O O . LEU A 1 273 ? -15.206 5.310 15.099 1.00 96.50 273 LEU A O 1
ATOM 2156 N N . ARG A 1 274 ? -14.593 7.152 13.956 1.00 95.38 274 ARG A N 1
ATOM 2157 C CA . ARG A 1 274 ? -13.586 6.503 13.111 1.00 95.38 274 ARG A CA 1
ATOM 2158 C C . ARG A 1 274 ? -12.198 7.052 13.417 1.00 95.38 274 ARG A C 1
ATOM 2160 O O . ARG A 1 274 ? -11.960 8.262 13.437 1.00 95.38 274 ARG A O 1
ATOM 2167 N N . GLY A 1 275 ? -11.258 6.139 13.601 1.00 94.62 275 GLY A N 1
ATOM 2168 C CA . GLY A 1 275 ? -9.835 6.421 13.635 1.00 94.62 275 GLY A CA 1
ATOM 2169 C C . GLY A 1 275 ? -9.069 5.526 12.673 1.00 94.62 275 GLY A C 1
ATOM 2170 O O . GLY A 1 275 ? -9.550 4.479 12.245 1.00 94.62 275 GLY A O 1
ATOM 2171 N N . GLU A 1 276 ? -7.848 5.924 12.343 1.00 92.38 276 GLU A N 1
ATOM 2172 C CA . GLU A 1 276 ? -7.011 5.151 11.436 1.00 92.38 276 GLU A CA 1
ATOM 2173 C C . GLU A 1 276 ? -5.530 5.183 11.799 1.00 92.38 276 GLU A C 1
ATOM 2175 O O . GLU A 1 276 ? -5.045 6.024 12.563 1.00 92.38 276 GLU A O 1
ATOM 2180 N N . ARG A 1 277 ? -4.791 4.245 11.209 1.00 88.75 277 ARG A N 1
ATOM 2181 C CA . ARG A 1 277 ? -3.336 4.181 11.282 1.00 88.75 277 ARG A CA 1
ATOM 2182 C C . ARG A 1 277 ? -2.757 3.745 9.945 1.00 88.75 277 ARG A C 1
ATOM 2184 O O . ARG A 1 277 ? -3.153 2.715 9.404 1.00 88.75 277 ARG A O 1
ATOM 2191 N N . GLY A 1 278 ? -1.734 4.453 9.472 1.00 78.06 278 GLY A N 1
ATOM 2192 C CA . GLY A 1 278 ? -1.046 4.130 8.220 1.00 78.06 278 GLY A CA 1
ATOM 2193 C C . GLY A 1 278 ? -1.002 5.289 7.249 1.00 78.06 278 GLY A C 1
ATOM 2194 O O . GLY A 1 278 ? -1.374 6.404 7.593 1.00 78.06 278 GLY A O 1
ATOM 2195 N N . ALA A 1 279 ? -0.495 5.016 6.048 1.00 60.62 279 ALA A N 1
ATOM 2196 C CA . ALA A 1 279 ? -0.455 6.010 4.987 1.00 60.62 279 ALA A CA 1
ATOM 2197 C C . ALA A 1 279 ? -1.882 6.422 4.599 1.00 60.62 279 ALA A C 1
ATOM 2199 O O . ALA A 1 279 ? -2.694 5.551 4.292 1.00 60.62 279 ALA A O 1
ATOM 2200 N N . ASP A 1 280 ? -2.130 7.734 4.603 1.00 51.59 280 ASP A N 1
ATOM 2201 C CA . ASP A 1 280 ? -3.381 8.391 4.215 1.00 51.59 280 ASP A CA 1
ATOM 2202 C C . ASP A 1 280 ? -3.849 7.859 2.852 1.00 51.59 280 ASP A C 1
ATOM 2204 O O . ASP A 1 280 ? -3.364 8.255 1.788 1.00 51.59 280 ASP A O 1
ATOM 2208 N N . GLN A 1 281 ? -4.778 6.908 2.869 1.00 52.53 281 GLN A N 1
ATOM 2209 C CA . GLN A 1 281 ? -5.709 6.789 1.768 1.00 52.53 281 GLN A CA 1
ATOM 2210 C C . GLN A 1 281 ? -6.817 7.750 2.144 1.00 52.53 281 GLN A C 1
ATOM 2212 O O . GLN A 1 281 ? -7.607 7.445 3.029 1.00 52.53 281 GLN A O 1
ATOM 2217 N N . HIS A 1 282 ? -6.856 8.915 1.497 1.00 47.00 282 HIS A N 1
ATOM 2218 C CA . HIS A 1 282 ? -8.062 9.730 1.484 1.00 47.00 282 HIS A CA 1
ATOM 2219 C C . HIS A 1 282 ? -9.183 8.866 0.898 1.00 47.00 282 HIS A C 1
ATOM 2221 O O . HIS A 1 282 ? -9.379 8.810 -0.316 1.00 47.00 282 HIS A O 1
ATOM 2227 N N . VAL A 1 283 ? -9.887 8.133 1.758 1.00 52.97 283 VAL A N 1
ATOM 2228 C CA . VAL A 1 283 ? -11.105 7.430 1.391 1.00 52.97 283 VAL A CA 1
ATOM 2229 C C . VAL A 1 283 ? -12.169 8.510 1.323 1.00 52.97 283 VAL A C 1
ATOM 2231 O O . VAL A 1 283 ? -12.723 8.925 2.339 1.00 52.97 283 VAL A O 1
ATOM 2234 N N . THR A 1 284 ? -12.402 9.035 0.121 1.00 46.97 284 THR A N 1
ATOM 2235 C CA . THR A 1 284 ? -13.549 9.905 -0.121 1.00 46.97 284 THR A CA 1
ATOM 2236 C C . THR A 1 284 ? -14.801 9.060 0.061 1.00 46.97 284 THR A C 1
ATOM 2238 O O . THR A 1 284 ? -15.095 8.176 -0.743 1.00 46.97 284 THR A O 1
ATOM 2241 N N . LEU A 1 285 ? -15.508 9.306 1.159 1.00 54.50 285 LEU A N 1
ATOM 2242 C CA . LEU A 1 285 ? -16.751 8.629 1.487 1.00 54.50 285 LEU A CA 1
ATOM 2243 C C . LEU A 1 285 ? -17.815 9.008 0.454 1.00 54.50 285 LEU A C 1
ATOM 2245 O O . LEU A 1 285 ? -18.293 10.138 0.423 1.00 54.50 285 LEU A O 1
ATOM 2249 N N . LYS A 1 286 ? -18.203 8.044 -0.378 1.00 50.25 286 LYS A N 1
ATOM 2250 C CA . LYS A 1 286 ? -19.525 8.012 -1.007 1.00 50.25 286 LYS A CA 1
ATOM 2251 C C . LYS A 1 286 ? -20.286 6.840 -0.415 1.00 50.25 286 LYS A C 1
ATOM 2253 O O . LYS A 1 286 ? -20.534 5.843 -1.086 1.00 50.25 286 LYS A O 1
ATOM 2258 N N . VAL A 1 287 ? -20.606 6.954 0.870 1.00 55.28 287 VAL A N 1
ATOM 2259 C CA . VAL A 1 287 ? -21.626 6.100 1.471 1.00 55.28 287 VAL A CA 1
ATOM 2260 C C . VAL A 1 287 ? -22.936 6.500 0.794 1.00 55.28 287 VAL A C 1
ATOM 2262 O O . VAL A 1 287 ? -23.490 7.555 1.072 1.00 55.28 287 VAL A O 1
ATOM 2265 N N . THR A 1 288 ? -23.307 5.740 -0.231 1.00 51.75 288 THR A N 1
ATOM 2266 C CA . THR A 1 288 ? -24.468 5.985 -1.107 1.00 51.75 288 THR A CA 1
ATOM 2267 C C . THR A 1 288 ? -25.616 5.032 -0.796 1.00 51.75 288 THR A C 1
ATOM 2269 O O . THR A 1 288 ? -26.665 5.115 -1.424 1.00 51.75 288 THR A O 1
ATOM 2272 N N . GLU A 1 289 ? -25.412 4.141 0.172 1.00 55.22 289 GLU A N 1
ATOM 2273 C CA . GLU A 1 289 ? -26.362 3.115 0.574 1.00 55.22 289 GLU A CA 1
ATOM 2274 C C . GLU A 1 289 ? -27.121 3.567 1.824 1.00 55.22 289 GLU A C 1
ATOM 2276 O O . GLU A 1 289 ? -26.544 4.170 2.734 1.00 55.22 289 GLU A O 1
ATOM 2281 N N . GLU A 1 290 ? -28.419 3.264 1.859 1.00 61.69 290 GLU A N 1
ATOM 2282 C CA . GLU A 1 290 ? -29.233 3.335 3.069 1.00 61.69 290 GLU A CA 1
ATOM 2283 C C . GLU A 1 290 ? -28.687 2.314 4.072 1.00 61.69 290 GLU A C 1
ATOM 2285 O O . GLU A 1 290 ? -28.957 1.118 3.988 1.00 61.69 290 GLU A O 1
ATOM 2290 N N . ILE A 1 291 ? -27.852 2.777 4.997 1.00 71.38 291 ILE A N 1
ATOM 2291 C CA . ILE A 1 291 ? -27.346 1.941 6.081 1.00 71.38 291 ILE A CA 1
ATOM 2292 C C . ILE A 1 291 ? -28.384 1.923 7.195 1.00 71.38 291 ILE A C 1
ATOM 2294 O O . ILE A 1 291 ? -28.828 2.977 7.655 1.00 71.38 291 ILE A O 1
ATOM 2298 N N . GLU A 1 292 ? -28.737 0.721 7.650 1.00 74.25 292 GLU A N 1
ATOM 2299 C CA . GLU A 1 292 ? -29.664 0.539 8.764 1.00 74.25 292 GLU A CA 1
ATOM 2300 C C . GLU A 1 292 ? -29.200 1.313 10.011 1.00 74.25 292 GLU A C 1
ATOM 2302 O O . GLU A 1 292 ? -28.015 1.309 10.344 1.00 74.25 292 GLU A O 1
ATOM 2307 N N . PRO A 1 293 ? -30.098 1.977 10.750 1.00 74.06 293 PRO A N 1
ATOM 2308 C CA . PRO A 1 293 ? -29.716 2.618 11.996 1.00 74.06 293 PRO A CA 1
ATOM 2309 C C . PRO A 1 293 ? -29.299 1.575 13.043 1.00 74.06 293 PRO A C 1
ATOM 2311 O O . PRO A 1 293 ? -29.819 0.462 13.098 1.00 74.06 293 PRO A O 1
ATOM 2314 N N . GLY A 1 294 ? -28.388 1.965 13.933 1.00 85.75 294 GLY A N 1
ATOM 2315 C CA . GLY A 1 294 ? -27.958 1.131 15.051 1.00 85.75 294 GLY A CA 1
ATOM 2316 C C . GLY A 1 294 ? -26.624 0.416 14.825 1.00 85.75 294 GLY A C 1
ATOM 2317 O O . GLY A 1 294 ? -25.852 0.727 13.919 1.00 85.75 294 GLY A O 1
ATOM 2318 N N . GLU A 1 295 ? -26.335 -0.554 15.691 1.00 90.12 295 GLU A N 1
ATOM 2319 C CA . GLU A 1 295 ? -25.043 -1.245 15.718 1.00 90.12 295 GLU A CA 1
ATOM 2320 C C . GLU A 1 295 ? -24.773 -2.040 14.433 1.00 90.12 295 GLU A C 1
ATOM 2322 O O . GLU A 1 295 ? -23.654 -2.032 13.925 1.00 90.12 295 GLU A O 1
ATOM 2327 N N . ALA A 1 296 ? -25.795 -2.693 13.870 1.00 89.69 296 ALA A N 1
ATOM 2328 C CA . ALA A 1 296 ? -25.665 -3.466 12.636 1.00 89.69 296 ALA A CA 1
ATOM 2329 C C . ALA A 1 296 ? -25.225 -2.590 11.450 1.00 89.69 296 ALA A C 1
ATOM 2331 O O . ALA A 1 296 ? -24.306 -2.956 10.709 1.00 89.69 296 ALA A O 1
ATOM 2332 N N . GLY A 1 297 ? -25.797 -1.392 11.319 1.00 88.88 297 GLY A N 1
ATOM 2333 C CA . GLY A 1 297 ? -25.347 -0.427 10.324 1.00 88.88 297 GLY A CA 1
ATOM 2334 C C . GLY A 1 297 ? -23.965 0.136 10.609 1.00 88.88 297 GLY A C 1
ATOM 2335 O O . GLY A 1 297 ? -23.144 0.238 9.699 1.00 88.88 297 GLY A O 1
ATOM 2336 N N . ALA A 1 298 ? -23.651 0.420 11.875 1.00 91.50 298 ALA A N 1
ATOM 2337 C CA . ALA A 1 298 ? -22.313 0.856 12.264 1.00 91.50 298 ALA A CA 1
ATOM 2338 C C . ALA A 1 298 ? -21.237 -0.187 11.898 1.00 91.50 298 ALA A C 1
ATOM 2340 O O . ALA A 1 298 ? -20.172 0.163 11.382 1.00 91.50 298 ALA A O 1
ATOM 2341 N N . ARG A 1 299 ? -21.529 -1.481 12.086 1.00 92.25 299 ARG A N 1
ATOM 2342 C CA . ARG A 1 299 ? -20.662 -2.575 11.623 1.00 92.25 299 ARG A CA 1
ATOM 2343 C C . ARG A 1 299 ? -20.579 -2.630 10.102 1.00 92.25 299 ARG A C 1
ATOM 2345 O O . ARG A 1 299 ? -19.491 -2.842 9.575 1.00 92.25 299 ARG A O 1
ATOM 2352 N N . SER A 1 300 ? -21.680 -2.397 9.393 1.00 90.44 300 SER A N 1
ATOM 2353 C CA . SER A 1 300 ? -21.690 -2.350 7.924 1.00 90.44 300 SER A CA 1
ATOM 2354 C C . SER A 1 300 ? -20.787 -1.231 7.390 1.00 90.44 300 SER A C 1
ATOM 2356 O O . SER A 1 300 ? -19.976 -1.473 6.498 1.00 90.44 300 SER A O 1
ATOM 2358 N N . ILE A 1 301 ? -20.801 -0.048 8.018 1.00 89.75 301 ILE A N 1
ATOM 2359 C CA . ILE A 1 301 ? -19.838 1.032 7.729 1.00 89.75 301 ILE A CA 1
ATOM 2360 C C . ILE A 1 301 ? -18.403 0.542 7.933 1.00 89.75 301 ILE A C 1
ATOM 2362 O O . ILE A 1 301 ? -17.545 0.747 7.073 1.00 89.75 301 ILE A O 1
ATOM 2366 N N . ALA A 1 302 ? -18.130 -0.136 9.049 1.00 91.81 302 ALA A N 1
ATOM 2367 C CA . ALA A 1 302 ? -16.803 -0.673 9.324 1.00 91.81 302 ALA A CA 1
ATOM 2368 C C . ALA A 1 302 ? -16.369 -1.738 8.297 1.00 91.81 302 ALA A C 1
ATOM 2370 O O . ALA A 1 302 ? -15.188 -1.807 7.965 1.00 91.81 302 ALA A O 1
ATOM 2371 N N . VAL A 1 303 ? -17.297 -2.529 7.744 1.00 90.06 303 VAL A N 1
ATOM 2372 C CA . VAL A 1 303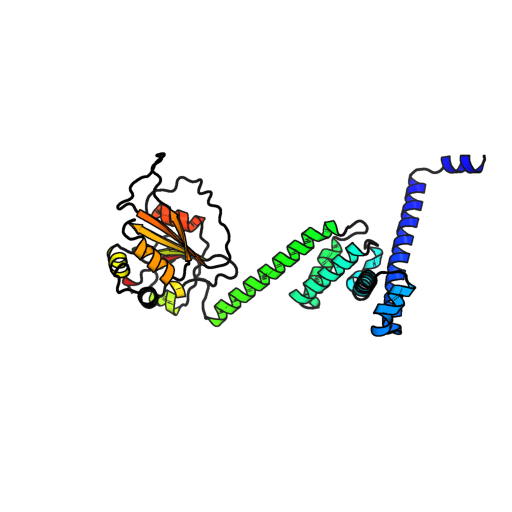 ? -17.022 -3.471 6.644 1.00 90.06 303 VAL A CA 1
ATOM 2373 C C . VAL A 1 303 ? -16.684 -2.733 5.349 1.00 90.06 303 VAL A C 1
ATOM 2375 O O . VAL A 1 303 ? -15.711 -3.105 4.695 1.00 90.06 303 VAL A O 1
ATOM 2378 N N . VAL A 1 304 ? -17.448 -1.693 5.000 1.00 88.62 304 VAL A N 1
ATOM 2379 C CA . VAL A 1 304 ? -17.269 -0.905 3.767 1.00 88.62 304 VAL A CA 1
ATOM 2380 C C . VAL A 1 304 ? -15.944 -0.140 3.771 1.00 88.62 304 VAL A C 1
ATOM 2382 O O . VAL A 1 304 ? -15.264 -0.058 2.749 1.00 88.62 304 VAL A O 1
ATOM 2385 N N . LEU A 1 305 ? -15.567 0.428 4.916 1.00 87.81 305 LEU A N 1
ATOM 2386 C CA . LEU A 1 305 ? -14.367 1.263 5.044 1.00 87.81 305 LEU A CA 1
ATOM 2387 C C . LEU A 1 305 ? -13.126 0.487 5.472 1.00 87.81 305 LEU A C 1
ATOM 2389 O O . LEU A 1 305 ? -11.999 0.938 5.253 1.00 87.81 305 LEU A O 1
ATOM 2393 N N . GLY A 1 306 ? -13.333 -0.648 6.127 1.00 88.38 306 GLY A N 1
ATOM 2394 C CA . GLY A 1 306 ? -12.289 -1.511 6.637 1.00 88.38 306 GLY A CA 1
ATOM 2395 C C . GLY A 1 306 ? -11.771 -2.521 5.618 1.00 88.38 306 GLY A C 1
ATOM 2396 O O . GLY A 1 306 ? -12.107 -2.534 4.438 1.00 88.38 306 GLY A O 1
ATOM 2397 N N . SER A 1 307 ? -10.911 -3.410 6.098 1.00 88.25 307 SER A N 1
ATOM 2398 C CA . SER A 1 307 ? -10.470 -4.585 5.354 1.00 88.25 307 SER A CA 1
ATOM 2399 C C . SER A 1 307 ? -10.253 -5.760 6.299 1.00 88.25 307 SER A C 1
ATOM 2401 O O . SER A 1 307 ? -10.068 -5.584 7.501 1.00 88.25 307 SER A O 1
ATOM 2403 N N . GLU A 1 308 ? -10.276 -6.969 5.752 1.00 89.12 308 GLU A N 1
ATOM 2404 C CA . GLU A 1 308 ? -10.049 -8.189 6.522 1.00 89.12 308 GLU A CA 1
ATOM 2405 C C . GLU A 1 308 ? -8.583 -8.373 6.942 1.00 89.12 308 GLU A C 1
ATOM 2407 O O . GLU A 1 308 ? -7.671 -7.934 6.228 1.00 89.12 308 GLU A O 1
ATOM 2412 N N . PRO A 1 309 ? -8.335 -9.079 8.060 1.00 91.31 309 PRO A N 1
ATOM 2413 C CA . PRO A 1 309 ? -9.333 -9.655 8.973 1.00 91.31 309 PRO A CA 1
ATOM 2414 C C . PRO A 1 309 ? -9.894 -8.612 9.957 1.00 91.31 309 PRO A C 1
ATOM 2416 O O . PRO A 1 309 ? -9.233 -7.609 10.256 1.00 91.31 309 PRO A O 1
ATOM 2419 N N . ARG A 1 310 ? -11.125 -8.841 10.437 1.00 93.88 310 ARG A N 1
ATOM 2420 C CA . ARG A 1 310 ? -11.904 -7.898 11.259 1.00 93.88 310 ARG A CA 1
ATOM 2421 C C . ARG A 1 310 ? -12.088 -8.423 12.687 1.00 93.88 310 ARG A C 1
ATOM 2423 O O . ARG A 1 310 ? -12.421 -9.590 12.865 1.00 93.88 310 ARG A O 1
ATOM 2430 N N . LEU A 1 311 ? -11.905 -7.555 13.678 1.00 95.56 311 LEU A N 1
ATOM 2431 C CA . LEU A 1 311 ? -12.092 -7.839 15.102 1.00 95.56 311 LEU A CA 1
ATOM 2432 C C . LEU A 1 311 ? -13.247 -7.008 15.653 1.00 95.56 311 LEU A C 1
ATOM 2434 O O . LEU A 1 311 ? -13.239 -5.786 15.518 1.00 95.56 311 LEU A O 1
ATOM 2438 N N . TYR A 1 312 ? -14.195 -7.665 16.308 1.00 95.75 312 TYR A N 1
ATOM 2439 C CA . TYR A 1 312 ? -15.214 -7.036 17.129 1.00 95.75 312 TYR A CA 1
ATOM 2440 C C . TYR A 1 312 ? -14.837 -7.226 18.610 1.00 95.75 312 TYR A C 1
ATOM 2442 O O . TYR A 1 312 ? -14.918 -8.323 19.158 1.00 95.75 312 TYR A O 1
ATOM 2450 N N . VAL A 1 313 ? -14.422 -6.129 19.248 1.00 96.19 313 VAL A N 1
ATOM 2451 C CA . VAL A 1 313 ? -14.129 -6.013 20.682 1.00 96.19 313 VAL A CA 1
ATOM 2452 C C . VAL A 1 313 ? -15.376 -5.620 21.483 1.00 96.19 313 VAL A C 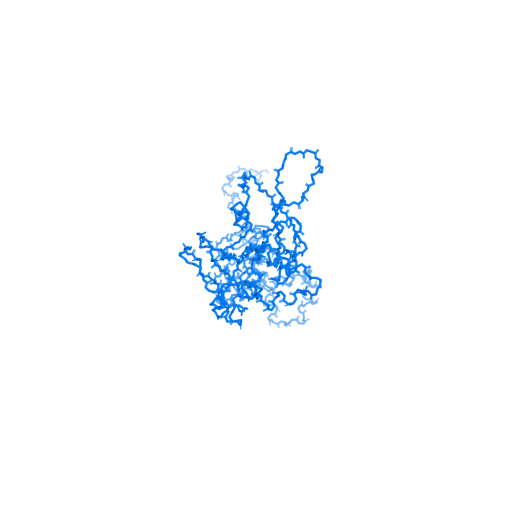1
ATOM 2454 O O . VAL A 1 313 ? -16.137 -4.749 21.058 1.00 96.19 313 VAL A O 1
ATOM 2457 N N . PHE A 1 314 ? -15.517 -6.202 22.678 1.00 95.38 314 PHE A N 1
ATOM 2458 C CA . PHE A 1 314 ? -16.675 -6.083 23.581 1.00 95.38 314 PHE A CA 1
ATOM 2459 C C . PHE A 1 314 ? -17.931 -6.800 23.071 1.00 95.38 314 PHE A C 1
ATOM 2461 O O . PHE A 1 314 ? -19.046 -6.497 23.484 1.00 95.38 314 PHE A O 1
ATOM 2468 N N . ALA A 1 315 ? -17.755 -7.798 22.203 1.00 92.25 315 ALA A N 1
ATOM 2469 C CA . ALA A 1 315 ? -18.869 -8.569 21.675 1.00 92.25 315 ALA A CA 1
ATOM 2470 C C . ALA A 1 315 ? -19.596 -9.346 22.792 1.00 92.25 315 ALA A C 1
ATOM 2472 O O . ALA A 1 315 ? -18.979 -9.953 23.675 1.00 92.25 315 ALA A O 1
ATOM 2473 N N . SER A 1 316 ? -20.926 -9.330 22.762 1.00 90.31 316 SER A N 1
ATOM 2474 C CA . SER A 1 316 ? -21.776 -10.140 23.642 1.00 90.31 316 SER A CA 1
ATOM 2475 C C . SER A 1 316 ? -22.022 -11.541 23.084 1.00 90.31 316 SER A C 1
ATOM 2477 O O . SER A 1 316 ? -22.234 -12.467 23.872 1.00 90.31 316 SER A O 1
ATOM 2479 N N . GLU A 1 317 ? -21.965 -11.677 21.759 1.00 90.44 317 GLU A N 1
ATOM 2480 C CA . GLU A 1 317 ? -22.269 -12.869 20.972 1.00 90.44 317 GLU A CA 1
ATOM 2481 C C . GLU A 1 317 ? -21.391 -12.939 19.703 1.00 90.44 317 GLU A C 1
ATOM 2483 O O . GLU A 1 317 ? -20.836 -11.915 19.286 1.00 90.44 317 GLU A O 1
ATOM 2488 N N . PRO A 1 318 ? -21.214 -14.130 19.101 1.00 90.12 318 PRO A N 1
ATOM 2489 C CA . PRO A 1 318 ? -20.516 -14.280 17.827 1.00 90.12 318 PRO A CA 1
ATOM 2490 C C . PRO A 1 318 ? -21.290 -13.620 16.681 1.00 90.12 318 PRO A C 1
ATOM 2492 O O . PRO A 1 318 ? -22.516 -13.693 16.629 1.00 90.12 318 PRO A O 1
ATOM 2495 N N . ILE A 1 319 ? -20.569 -13.007 15.742 1.00 89.62 319 ILE A N 1
ATOM 2496 C CA . ILE A 1 319 ? -21.138 -12.389 14.541 1.00 89.62 319 ILE A CA 1
ATOM 2497 C C . ILE A 1 319 ? -20.364 -12.886 13.324 1.00 89.62 319 ILE A C 1
ATOM 2499 O O . ILE A 1 319 ? -19.135 -12.912 13.315 1.00 89.62 319 ILE A O 1
ATOM 2503 N N . GLU A 1 320 ? -21.098 -13.256 12.280 1.00 86.31 320 GLU A N 1
ATOM 2504 C CA . GLU A 1 320 ? -20.532 -13.743 11.024 1.00 86.31 320 GLU A CA 1
ATOM 2505 C C . GLU A 1 320 ? -19.547 -12.734 10.410 1.00 86.31 320 GLU A C 1
ATOM 2507 O O . GLU A 1 320 ? -19.798 -11.527 10.407 1.00 86.31 320 GLU A O 1
ATOM 2512 N N . ASN A 1 321 ? -18.436 -13.222 9.849 1.00 86.75 321 ASN A N 1
ATOM 2513 C CA . ASN A 1 321 ? -17.377 -12.419 9.217 1.00 86.75 321 ASN A CA 1
ATOM 2514 C C . ASN A 1 321 ? -16.590 -11.488 10.165 1.00 86.75 321 ASN A C 1
ATOM 2516 O O . ASN A 1 321 ? -15.820 -10.634 9.698 1.00 86.75 321 ASN A O 1
ATOM 2520 N N . TRP A 1 322 ? -16.755 -11.658 11.479 1.00 91.81 322 TRP A N 1
ATOM 2521 C CA . TRP A 1 322 ? -15.993 -10.976 12.520 1.00 91.81 322 TRP A CA 1
ATOM 2522 C C . TRP A 1 322 ? -15.371 -11.994 13.473 1.00 91.81 322 TRP A C 1
ATOM 2524 O O . TRP A 1 322 ? -16.029 -12.923 13.930 1.00 91.81 322 TRP A O 1
ATOM 2534 N N . THR A 1 323 ? -14.111 -11.779 13.849 1.00 94.06 323 THR A N 1
ATOM 2535 C CA . THR A 1 323 ? -13.597 -12.386 15.078 1.00 94.06 323 THR A CA 1
ATOM 2536 C C . THR A 1 323 ? -14.159 -11.602 16.249 1.00 94.06 323 THR A C 1
ATOM 2538 O O . THR A 1 323 ? -13.866 -10.418 16.390 1.00 94.06 323 THR A O 1
ATOM 2541 N N . CYS A 1 324 ? -14.975 -12.238 17.081 1.00 94.19 324 CYS A N 1
ATOM 2542 C CA . CYS A 1 324 ? -15.642 -11.587 18.204 1.00 94.19 324 CYS A CA 1
ATOM 2543 C C . CYS A 1 324 ? -14.948 -11.946 19.519 1.00 94.19 324 CYS A C 1
ATOM 2545 O O . CYS A 1 324 ? -14.696 -13.118 19.795 1.00 94.19 324 CYS A O 1
ATOM 2547 N N . SER A 1 325 ? -14.649 -10.944 20.344 1.00 94.38 325 SER A N 1
ATOM 2548 C CA . SER A 1 325 ? -14.023 -11.146 21.650 1.00 94.38 325 SER A CA 1
ATOM 2549 C C . SER A 1 325 ? -14.428 -10.067 22.648 1.00 94.38 325 SER A C 1
ATOM 2551 O O . SER A 1 325 ? -14.814 -8.957 22.276 1.00 94.38 325 SER A O 1
ATOM 2553 N N . ASN A 1 326 ? -14.336 -10.392 23.935 1.00 93.50 326 ASN A N 1
ATOM 2554 C CA . ASN A 1 326 ? -14.701 -9.492 25.018 1.00 93.50 326 ASN A CA 1
ATOM 2555 C C . ASN A 1 326 ? -13.623 -9.494 26.117 1.00 93.50 326 ASN A C 1
ATOM 2557 O O . ASN A 1 326 ? -13.512 -10.490 26.835 1.00 93.50 326 ASN A O 1
ATOM 2561 N N . PRO A 1 327 ? -12.854 -8.397 26.261 1.00 91.44 327 PRO A N 1
ATOM 2562 C CA . PRO A 1 327 ? -11.818 -8.275 27.288 1.00 91.44 327 PRO A CA 1
ATOM 2563 C C . PRO A 1 327 ? -12.329 -8.363 28.732 1.00 91.44 327 PRO A C 1
ATOM 2565 O O . PRO A 1 327 ? -11.565 -8.723 29.617 1.00 91.44 327 PRO A O 1
ATOM 2568 N N . ASP A 1 328 ? -13.600 -8.037 28.990 1.00 85.62 328 ASP A N 1
ATOM 2569 C CA . ASP A 1 328 ? -14.164 -8.034 30.348 1.00 85.62 328 ASP A CA 1
ATOM 2570 C C . ASP A 1 328 ? -14.806 -9.384 30.731 1.00 85.62 328 ASP A C 1
ATOM 2572 O O . ASP A 1 328 ? -15.291 -9.550 31.850 1.00 85.62 328 ASP A O 1
ATOM 2576 N N . ARG A 1 329 ? -14.829 -10.360 29.809 1.00 75.62 329 ARG A N 1
ATOM 2577 C CA . ARG A 1 329 ? -15.339 -11.726 30.055 1.00 75.62 329 ARG A CA 1
ATOM 2578 C C . ARG A 1 329 ? -14.237 -12.788 30.150 1.00 75.62 329 ARG A C 1
ATOM 2580 O O . ARG A 1 329 ? -14.566 -13.965 30.293 1.00 75.62 329 ARG A O 1
ATOM 2587 N N . SER A 1 330 ? -12.970 -12.394 30.020 1.00 58.16 330 SER A N 1
ATOM 2588 C CA . SER A 1 330 ? -11.798 -13.282 30.074 1.00 58.16 330 SER A CA 1
ATOM 2589 C C . SER A 1 330 ? -11.173 -13.372 31.455 1.00 58.16 330 SER A C 1
ATOM 2591 O O . SER A 1 330 ? -11.071 -12.311 32.105 1.00 58.16 330 SER A O 1
#